Protein AF-A0A7Z9JDB3-F1 (afdb_monomer_lite)

Sequence (205 aa):
MTSVEGGLITTDDDMLAKQCRSRRNHGLVNDPMLSSGELHKVRTDERMTTMGHGYRLSEVHAAVGTIQMKRLQEILKRRDTVARWYTQRLGGIADIMCPTIETGVEMSWDGFVVRLSDRYTRDDRDEIIRGLHRHEIGAADYFQSIPSLPLFSTYSSDENECPVANSISQRTIALPFYTSMTKREIDIVSQTLELMLTRGTFSEG

Foldseek 3Di:
DFLVDADDDDDPDPVVVQQVVCQCCQNFRPDVPQDPVNVVVDDPVVGRPDGHDVNDDDPSSVVSVVVCVVCLVVFQVLQVVLLVLLCVLPVPPPQKDWDDDDPPDRDSPPFTKIFGDLVDFLVLQVQLCVQCVVVVWDKDQDAADPCPDPVCVVVDVDSCPPVVRRSRRSGMMTGDGGSPDDSVNSNVRSVSSVVSVVVSVVVVD

Radius of gyration: 23.52 Å; chains: 1; bounding box: 57×40×67 Å

Structure (mmCIF, N/CA/C/O backbone):
data_AF-A0A7Z9JDB3-F1
#
_entry.id   AF-A0A7Z9JDB3-F1
#
loop_
_atom_site.group_PDB
_atom_site.id
_atom_site.type_symbol
_atom_site.label_atom_id
_atom_site.label_alt_id
_atom_site.label_comp_id
_atom_site.label_asym_id
_atom_site.label_entity_id
_atom_site.label_seq_id
_atom_site.pdbx_PDB_ins_code
_atom_site.Cartn_x
_atom_site.Cartn_y
_atom_site.Cartn_z
_atom_site.occupancy
_atom_site.B_iso_or_equiv
_atom_site.auth_seq_id
_atom_site.auth_comp_id
_atom_site.auth_asym_id
_atom_site.auth_atom_id
_atom_site.pdbx_PDB_model_num
ATOM 1 N N . MET A 1 1 ? 1.276 -6.858 -6.902 1.00 71.25 1 MET A N 1
ATOM 2 C CA . MET A 1 1 ? 2.122 -7.511 -7.924 1.00 71.25 1 MET A CA 1
ATOM 3 C C . MET A 1 1 ? 3.557 -7.407 -7.448 1.00 71.25 1 MET A C 1
ATOM 5 O O . MET A 1 1 ? 3.879 -6.392 -6.852 1.00 71.25 1 MET A O 1
ATOM 9 N N . THR A 1 2 ? 4.388 -8.425 -7.646 1.00 87.44 2 THR A N 1
ATOM 10 C CA . THR A 1 2 ? 5.788 -8.385 -7.204 1.00 87.44 2 THR A CA 1
ATOM 11 C C . THR A 1 2 ? 6.680 -9.129 -8.190 1.00 87.44 2 THR A C 1
ATOM 13 O O . THR A 1 2 ? 6.230 -10.069 -8.841 1.00 87.44 2 THR A O 1
ATOM 16 N N . SER A 1 3 ? 7.937 -8.721 -8.290 1.00 90.19 3 SER A N 1
ATOM 17 C CA . SER A 1 3 ? 9.014 -9.494 -8.909 1.00 90.19 3 SER A CA 1
ATOM 18 C C . SER A 1 3 ? 9.988 -10.040 -7.862 1.00 90.19 3 SER A C 1
ATOM 20 O O . SER A 1 3 ? 11.064 -10.463 -8.246 1.00 90.19 3 SER A O 1
ATOM 22 N N . VAL A 1 4 ? 9.603 -10.072 -6.576 1.00 93.50 4 VAL A N 1
ATOM 23 C CA . VAL A 1 4 ? 10.459 -10.026 -5.370 1.00 93.50 4 VAL A CA 1
ATOM 24 C C . VAL A 1 4 ? 10.936 -8.593 -5.124 1.00 93.50 4 VAL A C 1
ATOM 26 O O . VAL A 1 4 ? 10.311 -7.884 -4.343 1.00 93.50 4 VAL A O 1
ATOM 29 N N . GLU A 1 5 ? 11.916 -8.127 -5.890 1.00 93.25 5 GLU A N 1
ATOM 30 C CA . GLU A 1 5 ? 12.293 -6.717 -6.026 1.00 93.25 5 GLU A CA 1
ATOM 31 C C . GLU A 1 5 ? 12.354 -6.338 -7.511 1.00 93.25 5 GLU A C 1
ATOM 33 O O . GLU A 1 5 ? 12.569 -7.192 -8.379 1.00 93.25 5 GLU A O 1
ATOM 38 N N . GLY A 1 6 ? 12.119 -5.068 -7.839 1.00 93.12 6 GLY A N 1
ATOM 39 C CA . GLY A 1 6 ? 12.210 -4.579 -9.213 1.00 93.12 6 GLY A CA 1
ATOM 40 C C . GLY A 1 6 ? 11.300 -3.394 -9.513 1.00 93.12 6 GLY A C 1
ATOM 41 O O . GLY A 1 6 ? 10.503 -2.961 -8.687 1.00 93.12 6 GLY A O 1
ATOM 42 N N . GLY A 1 7 ? 11.425 -2.882 -10.735 1.00 93.12 7 GLY A N 1
ATOM 43 C CA . GLY A 1 7 ? 10.628 -1.773 -11.241 1.00 93.12 7 GLY A CA 1
ATOM 44 C C . GLY A 1 7 ? 10.633 -1.739 -12.765 1.00 93.12 7 GLY A C 1
ATOM 45 O O . GLY A 1 7 ? 11.461 -2.381 -13.418 1.00 93.12 7 GLY A O 1
ATOM 46 N N . LEU A 1 8 ? 9.693 -0.988 -13.332 1.00 93.75 8 LEU A N 1
ATOM 47 C CA . LEU A 1 8 ? 9.557 -0.792 -14.770 1.00 93.75 8 LEU A CA 1
ATOM 48 C C . LEU A 1 8 ? 9.443 0.703 -15.064 1.00 93.75 8 LEU A C 1
ATOM 50 O O . LEU A 1 8 ? 8.778 1.432 -14.338 1.00 93.75 8 LEU A O 1
ATOM 54 N N . ILE A 1 9 ? 10.074 1.134 -16.153 1.00 94.88 9 ILE A N 1
ATOM 55 C CA . ILE A 1 9 ? 9.844 2.448 -16.752 1.00 94.88 9 ILE A CA 1
ATOM 56 C C . ILE A 1 9 ? 9.096 2.203 -18.059 1.00 94.88 9 ILE A C 1
ATOM 58 O O . ILE A 1 9 ? 9.566 1.434 -18.901 1.00 94.88 9 ILE A O 1
ATOM 62 N N . THR A 1 10 ? 7.947 2.851 -18.218 1.00 95.75 10 THR A N 1
ATOM 63 C CA . THR A 1 10 ? 7.165 2.876 -19.458 1.00 95.75 10 THR A CA 1
ATOM 64 C C . THR A 1 10 ? 7.166 4.292 -20.013 1.00 95.75 10 THR A C 1
ATOM 66 O O . THR A 1 10 ? 7.051 5.254 -19.257 1.00 95.75 10 THR A O 1
ATOM 69 N N . THR A 1 11 ? 7.319 4.430 -21.322 1.00 96.81 11 THR A N 1
ATOM 70 C CA . THR A 1 11 ? 7.284 5.720 -22.011 1.00 96.81 11 THR A CA 1
ATOM 71 C C . THR A 1 11 ? 6.943 5.491 -23.477 1.00 96.81 11 THR A C 1
ATOM 73 O O . THR A 1 11 ? 7.338 4.464 -24.032 1.00 96.81 11 THR A O 1
ATOM 76 N N . ASP A 1 12 ? 6.245 6.450 -24.078 1.00 97.81 12 ASP A N 1
ATOM 77 C CA . ASP A 1 12 ? 5.970 6.489 -25.517 1.00 97.81 12 ASP A CA 1
ATOM 78 C C . ASP A 1 12 ? 7.089 7.206 -26.306 1.00 97.81 12 ASP A C 1
ATOM 80 O O . ASP A 1 12 ? 7.024 7.305 -27.528 1.00 97.81 12 ASP A O 1
ATOM 84 N N . ASP A 1 13 ? 8.130 7.710 -25.626 1.00 97.69 13 ASP A N 1
ATOM 85 C CA . ASP A 1 13 ? 9.294 8.352 -26.244 1.00 97.69 13 ASP A CA 1
ATOM 86 C C . ASP A 1 13 ? 10.426 7.332 -26.467 1.00 97.69 13 ASP A C 1
ATOM 88 O O . ASP A 1 13 ? 11.106 6.884 -25.535 1.00 97.69 13 ASP A O 1
ATOM 92 N N . ASP A 1 14 ? 10.664 6.990 -27.733 1.00 94.56 14 ASP A N 1
ATOM 93 C CA . ASP A 1 14 ? 11.708 6.049 -28.147 1.00 94.56 14 ASP A CA 1
ATOM 94 C C . ASP A 1 14 ? 13.124 6.490 -27.752 1.00 94.56 14 ASP A C 1
ATOM 96 O O . ASP A 1 14 ? 13.978 5.650 -27.425 1.00 94.56 14 ASP A O 1
ATOM 100 N N . MET A 1 15 ? 13.390 7.798 -27.762 1.00 92.06 15 MET A N 1
ATOM 101 C CA . MET A 1 15 ? 14.679 8.350 -27.363 1.00 92.06 15 MET A CA 1
ATOM 102 C C . MET A 1 15 ? 14.883 8.169 -25.861 1.00 92.06 15 MET A C 1
ATOM 104 O O . MET A 1 15 ? 15.935 7.675 -25.441 1.00 92.06 15 MET A O 1
ATOM 108 N N . LEU A 1 16 ? 13.865 8.480 -25.054 1.00 93.62 16 LEU A N 1
ATOM 109 C CA . LEU A 1 16 ? 13.898 8.240 -23.612 1.00 93.62 16 LEU A CA 1
ATOM 110 C C . LEU A 1 16 ? 14.056 6.744 -23.310 1.00 93.62 16 LEU A C 1
ATOM 112 O O . LEU A 1 16 ? 14.911 6.357 -22.511 1.00 93.62 16 LEU A O 1
ATOM 116 N N . ALA A 1 17 ? 13.323 5.878 -24.011 1.00 93.19 17 ALA A N 1
ATOM 117 C CA . ALA A 1 17 ? 13.433 4.434 -23.851 1.00 93.19 17 ALA A CA 1
ATOM 118 C C . ALA A 1 17 ? 14.850 3.920 -24.179 1.00 93.19 17 ALA A C 1
ATOM 120 O O . ALA A 1 17 ? 15.394 3.077 -23.453 1.00 93.19 17 ALA A O 1
ATOM 121 N N . LYS A 1 18 ? 15.490 4.440 -25.237 1.00 88.69 18 LYS A N 1
ATOM 122 C CA . LYS A 1 18 ? 16.887 4.125 -25.587 1.00 88.69 18 LYS A CA 1
ATOM 123 C C . LYS A 1 18 ? 17.854 4.576 -24.490 1.00 88.69 18 LYS A C 1
ATOM 125 O O . LYS A 1 18 ? 18.737 3.804 -24.106 1.00 88.69 18 LYS A O 1
ATOM 130 N N . GLN A 1 19 ? 17.660 5.775 -23.942 1.00 90.31 19 GLN A N 1
ATOM 131 C CA . GLN A 1 19 ? 18.471 6.291 -22.839 1.00 90.31 19 GLN A CA 1
ATOM 132 C C . GLN A 1 19 ? 18.309 5.453 -21.566 1.00 90.31 19 GLN A C 1
ATOM 134 O O . GLN A 1 19 ? 19.314 5.050 -20.983 1.00 90.31 19 GLN A O 1
ATOM 139 N N . CYS A 1 20 ? 17.082 5.104 -21.168 1.00 92.25 20 CYS A N 1
ATOM 140 C CA . CYS A 1 20 ? 16.826 4.224 -20.024 1.00 92.25 20 CYS A CA 1
ATOM 141 C C . CYS A 1 20 ? 17.489 2.850 -20.205 1.00 92.25 20 CYS A C 1
ATOM 143 O O . CYS A 1 20 ? 18.128 2.343 -19.281 1.00 92.25 20 CYS A O 1
ATOM 145 N N . ARG A 1 21 ? 17.395 2.252 -21.405 1.00 89.38 21 ARG A N 1
ATOM 146 C CA . ARG A 1 21 ? 18.034 0.962 -21.722 1.00 89.38 21 ARG A CA 1
ATOM 147 C C . ARG A 1 21 ? 19.553 1.007 -21.578 1.00 89.38 21 ARG A C 1
ATOM 149 O O . ARG A 1 21 ? 20.111 0.059 -21.029 1.00 89.38 21 ARG A O 1
ATOM 156 N N . SER A 1 22 ? 20.183 2.078 -22.059 1.00 88.06 22 SER A N 1
ATOM 157 C CA . SER A 1 22 ? 21.626 2.300 -21.927 1.00 88.06 22 SER A CA 1
ATOM 158 C C . SER A 1 22 ? 22.016 2.522 -20.462 1.00 88.06 22 SER A C 1
ATOM 160 O O . SER A 1 22 ? 22.814 1.769 -19.900 1.00 88.06 22 SER A O 1
ATOM 162 N N . ARG A 1 23 ? 21.373 3.482 -19.785 1.00 91.19 23 ARG A N 1
ATOM 163 C CA . ARG A 1 23 ? 21.705 3.856 -18.405 1.00 91.19 23 ARG A CA 1
ATOM 164 C C . ARG A 1 23 ? 21.500 2.727 -17.405 1.00 91.19 23 ARG A C 1
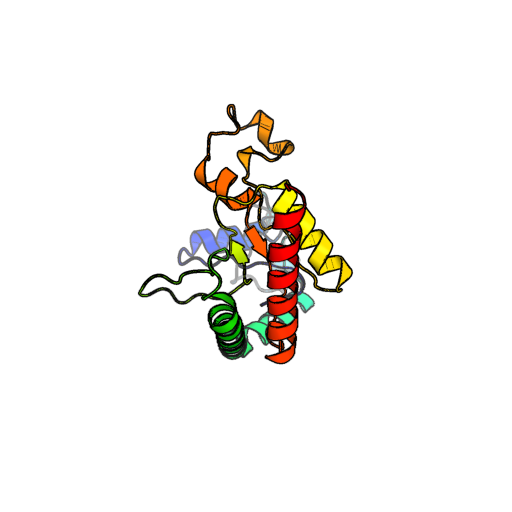ATOM 166 O O . ARG A 1 23 ? 22.289 2.638 -16.476 1.00 91.19 23 ARG A O 1
ATOM 173 N N . ARG A 1 24 ? 20.517 1.834 -17.577 1.00 91.19 24 ARG A N 1
ATOM 174 C CA . ARG A 1 24 ? 20.352 0.684 -16.660 1.00 91.19 24 ARG A CA 1
ATOM 175 C C . ARG A 1 24 ? 21.472 -0.358 -16.774 1.00 91.19 24 ARG A C 1
ATOM 177 O O . ARG A 1 24 ? 21.561 -1.240 -15.924 1.00 91.19 24 ARG A O 1
ATOM 184 N N . ASN A 1 25 ? 22.253 -0.312 -17.853 1.00 88.69 25 ASN A N 1
ATOM 185 C CA . ASN A 1 25 ? 23.324 -1.253 -18.156 1.00 88.69 25 ASN A CA 1
ATOM 186 C C . ASN A 1 25 ? 24.661 -0.513 -18.296 1.00 88.69 25 ASN A C 1
ATOM 188 O O . ASN A 1 25 ? 25.311 -0.581 -19.336 1.00 88.69 25 ASN A O 1
ATOM 192 N N . HIS A 1 26 ? 25.041 0.236 -17.258 1.00 87.56 26 HIS A N 1
ATOM 193 C CA . HIS A 1 26 ? 26.311 0.969 -17.173 1.00 87.56 26 HIS A CA 1
ATOM 194 C C . HIS A 1 26 ? 26.548 2.014 -18.279 1.00 87.56 26 HIS A C 1
ATOM 196 O O . HIS A 1 26 ? 27.672 2.463 -18.460 1.00 87.56 26 HIS A O 1
ATOM 202 N N . GLY A 1 27 ? 25.508 2.430 -19.010 1.00 84.12 27 GLY A N 1
ATOM 203 C CA . GLY A 1 27 ? 25.642 3.397 -20.101 1.00 84.12 27 GLY A CA 1
ATOM 204 C C . GLY A 1 27 ? 26.136 2.785 -21.413 1.00 84.12 27 GLY A C 1
ATOM 205 O O . GLY A 1 27 ? 26.561 3.519 -22.308 1.00 84.12 27 GLY A O 1
ATOM 206 N N . LEU A 1 28 ? 26.086 1.452 -21.523 1.00 80.38 28 LEU A N 1
ATOM 207 C CA . LEU A 1 28 ? 26.441 0.723 -22.732 1.00 80.38 28 LEU A CA 1
ATOM 208 C C . LEU A 1 28 ? 25.426 0.981 -23.846 1.00 80.38 28 LEU A C 1
ATOM 210 O O . LEU A 1 28 ? 24.215 0.813 -23.664 1.00 80.38 28 LEU A O 1
ATOM 214 N N . VAL A 1 29 ? 25.929 1.306 -25.038 1.00 71.06 29 VAL A N 1
ATOM 215 C CA . VAL A 1 29 ? 25.098 1.369 -26.241 1.00 71.06 29 VAL A CA 1
ATOM 216 C C . VAL A 1 29 ? 24.563 -0.033 -26.546 1.00 71.06 29 VAL A C 1
ATOM 218 O O . VAL A 1 29 ? 25.301 -0.956 -26.908 1.00 71.06 29 VAL A O 1
ATOM 221 N N . ASN A 1 30 ? 23.250 -0.182 -26.373 1.00 63.47 30 ASN A N 1
ATOM 222 C CA . ASN A 1 30 ? 22.472 -1.292 -26.903 1.00 63.47 30 ASN A CA 1
ATOM 223 C C . ASN A 1 30 ? 22.026 -0.897 -28.311 1.00 63.47 30 ASN A C 1
ATOM 225 O O . ASN A 1 30 ? 20.985 -0.257 -28.470 1.00 63.47 30 ASN A O 1
ATOM 229 N N . ASP A 1 31 ? 22.841 -1.222 -29.310 1.00 60.53 31 ASP A N 1
ATOM 230 C CA . ASP A 1 31 ? 22.403 -1.191 -30.700 1.00 60.53 31 ASP A CA 1
ATOM 231 C C . ASP A 1 31 ? 21.751 -2.547 -31.021 1.00 60.53 31 ASP A C 1
ATOM 233 O O . ASP A 1 31 ? 22.450 -3.564 -31.020 1.00 60.53 31 ASP A O 1
ATOM 237 N N . PRO A 1 32 ? 20.424 -2.604 -31.236 1.00 56.09 32 PRO A N 1
ATOM 238 C CA . PRO A 1 32 ? 19.733 -3.845 -31.575 1.00 56.09 32 PRO A CA 1
ATOM 239 C C . PRO A 1 32 ? 20.163 -4.432 -32.930 1.00 56.09 32 PRO A C 1
ATOM 241 O O . PRO A 1 32 ? 19.819 -5.577 -33.210 1.00 56.09 32 PRO A O 1
ATOM 244 N N . MET A 1 33 ? 20.903 -3.685 -33.759 1.00 52.97 33 MET A N 1
ATOM 245 C CA . MET A 1 33 ? 21.469 -4.176 -35.019 1.00 52.97 33 MET A CA 1
ATOM 246 C C . MET A 1 33 ? 22.794 -4.928 -34.832 1.00 52.97 33 MET A C 1
ATOM 248 O O . MET A 1 33 ? 23.203 -5.646 -35.741 1.00 52.97 33 MET A O 1
ATOM 252 N N . LEU A 1 34 ? 23.465 -4.798 -33.680 1.00 56.94 34 LEU A N 1
ATOM 253 C CA . LEU A 1 34 ? 24.719 -5.505 -33.418 1.00 56.94 34 LEU A CA 1
ATOM 254 C C . LEU A 1 34 ? 24.431 -6.924 -32.917 1.00 56.94 34 LEU A C 1
ATOM 256 O O . LEU A 1 34 ? 23.761 -7.130 -31.903 1.00 56.94 34 LEU A O 1
ATOM 260 N N . SER A 1 35 ? 24.977 -7.925 -33.604 1.00 57.41 35 SER A N 1
ATOM 261 C CA . SER A 1 35 ? 24.895 -9.318 -33.166 1.00 57.41 35 SER A CA 1
ATOM 262 C C . SER A 1 35 ? 25.671 -9.539 -31.859 1.00 57.41 35 SER A C 1
ATOM 264 O O . SER A 1 35 ? 26.651 -8.851 -31.567 1.00 57.41 35 SER A O 1
ATOM 266 N N . SER A 1 36 ? 25.308 -10.568 -31.080 1.00 59.59 36 SER A N 1
ATOM 267 C CA . SER A 1 36 ? 26.051 -10.942 -29.859 1.00 59.59 36 SER A CA 1
ATOM 268 C C . SER A 1 36 ? 27.553 -11.149 -30.121 1.00 59.59 36 SER A C 1
ATOM 270 O O . SER A 1 36 ? 28.369 -10.898 -29.236 1.00 59.59 36 SER A O 1
ATOM 272 N N . GLY A 1 37 ? 27.930 -11.571 -31.334 1.00 59.34 37 GLY A N 1
ATOM 273 C CA . GLY A 1 37 ? 29.323 -11.728 -31.753 1.00 59.34 37 GLY A CA 1
ATOM 274 C C . GLY A 1 37 ? 30.048 -10.407 -32.028 1.00 59.34 37 GLY A C 1
ATOM 275 O O . GLY A 1 37 ? 31.254 -10.332 -31.821 1.00 59.34 37 GLY A O 1
ATOM 276 N N . GLU A 1 38 ? 29.344 -9.356 -32.447 1.00 59.84 38 GLU A N 1
ATOM 277 C CA . GLU A 1 38 ? 29.903 -8.007 -32.615 1.00 59.84 38 GLU A CA 1
ATOM 278 C C . GLU A 1 38 ? 30.020 -7.280 -31.274 1.00 59.84 38 GLU A C 1
ATOM 280 O O . GLU A 1 38 ? 31.031 -6.631 -31.019 1.00 59.84 38 GLU A O 1
ATOM 285 N N . LEU A 1 39 ? 29.068 -7.494 -30.355 1.00 58.91 39 LEU A N 1
ATOM 286 C CA . LEU A 1 39 ? 29.151 -6.978 -28.982 1.00 58.91 39 LEU A CA 1
ATOM 287 C C . LEU A 1 39 ? 30.391 -7.472 -28.214 1.00 58.91 39 LEU A C 1
ATOM 289 O O . LEU A 1 39 ? 30.848 -6.759 -27.323 1.00 58.91 39 LEU A O 1
ATOM 293 N N . HIS A 1 40 ? 30.901 -8.668 -28.535 1.00 58.16 40 HIS A N 1
ATOM 294 C CA . HIS A 1 40 ? 32.100 -9.260 -27.920 1.00 58.16 40 HIS A CA 1
ATOM 295 C C . HIS A 1 40 ? 33.416 -8.821 -28.585 1.00 58.16 40 HIS A C 1
ATOM 297 O O . HIS A 1 40 ? 34.483 -9.071 -28.030 1.00 58.16 40 HIS A O 1
ATOM 303 N N . LYS A 1 41 ? 33.361 -8.195 -29.770 1.00 55.94 41 LYS A N 1
ATOM 304 C CA . LYS A 1 41 ? 34.547 -7.747 -30.526 1.00 55.94 41 LYS A CA 1
ATOM 305 C C . LYS A 1 41 ? 34.942 -6.300 -30.236 1.00 55.94 41 LYS A C 1
ATOM 307 O O . LYS A 1 41 ? 36.069 -5.917 -30.529 1.00 55.94 41 LYS A O 1
ATOM 312 N N . VAL A 1 42 ? 34.029 -5.511 -29.680 1.00 56.84 42 VAL A N 1
ATOM 313 C CA . VAL A 1 42 ? 34.240 -4.097 -29.355 1.00 56.84 42 VAL A CA 1
ATOM 314 C C . VAL A 1 42 ? 34.617 -3.997 -27.879 1.00 56.84 42 VAL A C 1
ATOM 316 O O . VAL A 1 42 ? 33.927 -4.561 -27.025 1.00 56.84 42 VAL A O 1
ATOM 319 N N . ARG A 1 43 ? 35.722 -3.313 -27.565 1.00 57.41 43 ARG A N 1
ATOM 320 C CA . ARG A 1 43 ? 36.168 -3.146 -26.176 1.00 57.41 43 ARG A CA 1
ATOM 321 C C . ARG A 1 43 ? 35.108 -2.385 -25.363 1.00 57.41 43 ARG A C 1
ATOM 323 O O . ARG A 1 43 ? 34.369 -1.554 -25.885 1.00 57.41 43 ARG A O 1
ATOM 330 N N . THR A 1 44 ? 35.013 -2.678 -24.066 1.00 60.56 44 THR A N 1
ATOM 331 C CA . THR A 1 44 ? 33.984 -2.109 -23.173 1.00 60.56 44 THR A CA 1
ATOM 332 C C . THR A 1 44 ? 34.054 -0.577 -23.066 1.00 60.56 44 THR A C 1
ATOM 334 O O . THR A 1 44 ? 33.019 0.063 -22.887 1.00 60.56 44 THR A O 1
ATOM 337 N N . ASP A 1 45 ? 35.246 0.010 -23.206 1.00 60.97 45 ASP A N 1
ATOM 338 C CA . ASP A 1 45 ? 35.494 1.459 -23.195 1.00 60.97 45 ASP A CA 1
ATOM 339 C C . ASP A 1 45 ? 34.873 2.177 -24.405 1.00 60.97 45 ASP A C 1
ATOM 341 O O . ASP A 1 45 ? 34.268 3.233 -24.242 1.00 60.97 45 ASP A O 1
ATOM 345 N N . GLU A 1 46 ? 34.912 1.575 -25.595 1.00 61.84 46 GLU A N 1
ATOM 346 C CA . GLU A 1 46 ? 34.350 2.152 -26.831 1.00 61.84 46 GLU A CA 1
ATOM 347 C C . GLU A 1 46 ? 32.808 2.173 -26.861 1.00 61.84 46 GLU A C 1
ATOM 349 O O . GLU A 1 46 ? 32.200 2.861 -27.682 1.00 61.84 46 GLU A O 1
ATOM 354 N N . ARG A 1 47 ? 32.147 1.435 -25.958 1.00 67.06 47 ARG A N 1
ATOM 355 C CA . ARG A 1 47 ? 30.678 1.288 -25.916 1.00 67.06 47 ARG A CA 1
ATOM 356 C C . ARG A 1 47 ? 29.994 2.115 -24.836 1.00 67.06 47 ARG A C 1
ATOM 358 O O . ARG A 1 47 ? 28.762 2.165 -24.812 1.00 67.06 47 ARG A O 1
ATOM 365 N N . MET A 1 48 ? 30.759 2.721 -23.933 1.00 70.12 48 MET A N 1
ATOM 366 C CA . MET A 1 48 ? 30.232 3.496 -22.815 1.00 70.12 48 MET A CA 1
ATOM 367 C C . MET A 1 48 ? 30.183 4.978 -23.191 1.00 70.12 48 MET A C 1
ATOM 369 O O . MET A 1 48 ? 31.130 5.727 -22.979 1.00 70.12 48 MET A O 1
ATOM 373 N N . THR A 1 49 ? 29.065 5.415 -23.770 1.00 73.88 49 THR A N 1
ATOM 374 C CA . THR A 1 49 ? 28.913 6.797 -24.268 1.00 73.88 49 THR A CA 1
ATOM 375 C C . THR A 1 49 ? 28.280 7.741 -23.249 1.00 73.88 49 THR A C 1
ATOM 377 O O . THR A 1 49 ? 28.206 8.945 -23.477 1.00 73.88 49 THR A O 1
ATOM 380 N N . THR A 1 50 ? 27.763 7.207 -22.141 1.00 81.12 50 THR A N 1
ATOM 381 C CA . THR A 1 50 ? 27.090 7.970 -21.080 1.00 81.12 50 THR A CA 1
ATOM 382 C C . THR A 1 50 ? 27.328 7.321 -19.723 1.00 81.12 50 THR A C 1
ATOM 384 O O . THR A 1 50 ? 27.618 6.131 -19.655 1.00 81.12 50 THR A O 1
ATOM 387 N N . MET A 1 51 ? 27.157 8.075 -18.638 1.00 86.50 51 MET A N 1
ATOM 388 C CA . MET A 1 51 ? 27.137 7.502 -17.293 1.00 86.50 51 MET A CA 1
ATOM 389 C C . MET A 1 51 ? 25.870 6.656 -17.093 1.00 86.50 51 MET A C 1
ATOM 391 O O . MET A 1 51 ? 24.762 7.100 -17.406 1.00 86.50 51 MET A O 1
ATOM 395 N N . GLY A 1 52 ? 26.030 5.448 -16.553 1.00 88.31 52 GLY A N 1
ATOM 396 C CA . GLY A 1 52 ? 24.924 4.568 -16.187 1.00 88.31 52 GLY A CA 1
ATOM 397 C C . GLY A 1 52 ? 25.188 3.780 -14.906 1.00 88.31 52 GLY A C 1
ATOM 398 O O . GLY A 1 52 ? 26.215 3.937 -14.253 1.00 88.31 52 GLY A O 1
ATOM 399 N N . HIS A 1 53 ? 24.246 2.908 -14.567 1.00 90.38 53 HIS A N 1
ATOM 400 C CA . HIS A 1 53 ? 24.177 2.142 -13.327 1.00 90.38 53 HIS A CA 1
ATOM 401 C C . HIS A 1 53 ? 23.974 0.650 -13.617 1.00 90.38 53 HIS A C 1
ATOM 403 O O . HIS A 1 53 ? 23.616 0.267 -14.730 1.00 90.38 53 HIS A O 1
ATOM 409 N N . GLY A 1 54 ? 24.171 -0.199 -12.608 1.00 91.00 54 GLY A N 1
ATOM 410 C CA . GLY A 1 54 ? 23.891 -1.636 -12.673 1.00 91.00 54 GLY A CA 1
ATOM 411 C C . GLY A 1 54 ? 22.453 -1.973 -12.275 1.00 91.00 54 GLY A C 1
ATOM 412 O O . GLY A 1 54 ? 22.249 -2.712 -11.323 1.00 91.00 54 GLY A O 1
ATOM 413 N N . TYR A 1 55 ? 21.455 -1.430 -12.977 1.00 93.69 55 TYR A N 1
ATOM 414 C CA . TYR A 1 55 ? 20.024 -1.581 -12.643 1.00 93.69 55 TYR A CA 1
ATOM 415 C C . TYR A 1 55 ? 19.300 -2.607 -13.523 1.00 93.69 55 TYR A C 1
ATOM 417 O O . TYR A 1 55 ? 18.097 -2.508 -13.776 1.00 93.69 55 TYR A O 1
ATOM 425 N N . ARG A 1 56 ? 20.028 -3.592 -14.054 1.00 91.56 56 ARG A N 1
ATOM 426 C CA . ARG A 1 56 ? 19.404 -4.700 -14.782 1.00 91.56 56 ARG A CA 1
ATOM 427 C C . ARG A 1 56 ? 18.607 -5.561 -13.808 1.00 91.56 56 ARG A C 1
ATOM 429 O O . ARG A 1 56 ? 19.130 -5.990 -12.785 1.00 91.56 56 ARG A O 1
ATOM 436 N N . LEU A 1 57 ? 17.363 -5.849 -14.171 1.00 93.00 57 LEU A N 1
ATOM 437 C CA . LEU A 1 57 ? 16.561 -6.847 -13.478 1.00 93.00 57 LEU A CA 1
ATOM 438 C C . LEU A 1 57 ? 17.131 -8.236 -13.791 1.00 93.00 57 LEU A C 1
ATOM 440 O O . LEU A 1 57 ? 17.452 -8.509 -14.948 1.00 93.00 57 LEU A O 1
ATOM 444 N N . SER A 1 58 ? 17.275 -9.103 -12.789 1.00 93.81 58 SER A N 1
ATOM 445 C CA . SER A 1 58 ? 17.734 -10.471 -13.048 1.00 93.81 58 SER A CA 1
ATOM 446 C C . SER A 1 58 ? 16.642 -11.303 -13.726 1.00 93.81 58 SER A C 1
ATOM 448 O O . SER A 1 58 ? 15.451 -11.055 -13.534 1.00 93.81 58 SER A O 1
ATOM 450 N N . GLU A 1 59 ? 17.047 -12.338 -14.463 1.00 94.56 59 GLU A N 1
ATOM 451 C CA . GLU A 1 59 ? 16.122 -13.264 -15.134 1.00 94.56 59 GLU A CA 1
ATOM 452 C C . GLU A 1 59 ? 15.139 -13.927 -14.156 1.00 94.56 59 GLU A C 1
ATOM 454 O O . GLU A 1 59 ? 13.971 -14.122 -14.481 1.00 94.56 59 GLU A O 1
ATOM 459 N N . VAL A 1 60 ? 15.573 -14.210 -12.922 1.00 95.75 60 VAL A N 1
ATOM 460 C CA . VAL A 1 60 ? 14.708 -14.779 -11.874 1.00 95.75 60 VAL A CA 1
ATOM 461 C C . VAL A 1 60 ? 13.603 -13.793 -11.483 1.00 95.75 60 VAL A C 1
ATOM 463 O O . VAL A 1 60 ? 12.427 -14.158 -11.492 1.00 95.75 60 VAL A O 1
ATOM 466 N N . HIS A 1 61 ? 13.955 -12.533 -11.202 1.00 95.94 61 HIS A N 1
ATOM 467 C CA . HIS A 1 61 ? 12.973 -11.491 -10.882 1.00 95.94 61 HIS A CA 1
ATOM 468 C C . HIS A 1 61 ? 12.032 -11.233 -12.077 1.00 95.94 61 HIS A C 1
ATOM 470 O O . HIS A 1 61 ? 10.815 -11.115 -11.909 1.00 95.94 61 HIS A O 1
ATOM 476 N N . ALA A 1 62 ? 12.571 -11.216 -13.302 1.00 94.75 62 ALA A N 1
ATOM 477 C CA . ALA A 1 62 ? 11.796 -11.043 -14.530 1.00 94.75 62 ALA A CA 1
ATOM 478 C C . ALA A 1 62 ? 10.803 -12.196 -14.770 1.00 94.75 62 ALA A C 1
ATOM 480 O O . ALA A 1 62 ? 9.654 -11.950 -15.152 1.00 94.75 62 ALA A O 1
ATOM 481 N N . ALA A 1 63 ? 11.199 -13.443 -14.500 1.00 95.56 63 ALA A N 1
ATOM 482 C CA . ALA A 1 63 ? 10.327 -14.609 -14.616 1.00 95.56 63 ALA A CA 1
ATOM 483 C C . ALA A 1 63 ? 9.146 -14.535 -13.634 1.00 95.56 63 ALA A C 1
ATOM 485 O O . ALA A 1 63 ? 7.994 -14.727 -14.038 1.00 95.56 63 ALA A O 1
ATOM 486 N N . VAL A 1 64 ? 9.407 -14.177 -12.369 1.00 96.31 64 VAL A N 1
ATOM 487 C CA . VAL A 1 64 ? 8.357 -13.967 -11.356 1.00 96.31 64 VAL A CA 1
ATOM 488 C C . VAL A 1 64 ? 7.402 -12.855 -11.796 1.00 96.31 64 VAL A C 1
ATOM 490 O O . VAL A 1 64 ? 6.186 -13.066 -11.829 1.00 96.31 64 VAL A O 1
ATOM 493 N N . GLY A 1 65 ? 7.940 -11.701 -12.208 1.00 95.44 65 GLY A N 1
ATOM 494 C CA . GLY A 1 65 ? 7.145 -10.570 -12.690 1.00 95.44 65 GLY A CA 1
ATOM 495 C C . GLY A 1 65 ? 6.271 -10.933 -13.894 1.00 95.44 65 GLY A C 1
ATOM 496 O O . GLY A 1 65 ? 5.086 -10.612 -13.919 1.00 95.44 65 GLY A O 1
ATOM 497 N N . THR A 1 66 ? 6.807 -11.691 -14.853 1.00 95.69 66 THR A N 1
ATOM 498 C CA . THR A 1 66 ? 6.072 -12.129 -16.053 1.00 95.69 66 THR A CA 1
ATOM 499 C C . THR A 1 66 ? 4.860 -12.994 -15.702 1.00 95.69 66 THR A C 1
ATOM 501 O O . THR A 1 66 ? 3.775 -12.806 -16.257 1.00 95.69 66 THR A O 1
ATOM 504 N N . ILE A 1 67 ? 5.006 -13.932 -14.763 1.00 95.75 67 ILE A N 1
ATOM 505 C CA . ILE A 1 67 ? 3.889 -14.770 -14.302 1.00 95.75 67 ILE A CA 1
ATOM 506 C C . ILE A 1 67 ? 2.845 -13.919 -13.565 1.00 95.75 67 ILE A C 1
ATOM 508 O O . ILE A 1 67 ? 1.644 -14.110 -13.760 1.00 95.75 67 ILE A O 1
ATOM 512 N N . GLN A 1 68 ? 3.283 -12.955 -12.753 1.00 94.25 68 GLN A N 1
ATOM 513 C CA . GLN A 1 68 ? 2.390 -12.047 -12.029 1.00 94.25 68 GLN A CA 1
ATOM 514 C C . GLN A 1 68 ? 1.602 -11.132 -12.978 1.00 94.25 68 GLN A C 1
ATOM 516 O O . GLN A 1 68 ? 0.401 -10.956 -12.783 1.00 94.25 68 GLN A O 1
ATOM 521 N N . MET A 1 69 ? 2.226 -10.634 -14.051 1.00 94.81 69 MET A N 1
ATOM 522 C CA . MET A 1 69 ? 1.554 -9.847 -15.095 1.00 94.81 69 MET A CA 1
ATOM 523 C C . MET A 1 69 ? 0.428 -10.628 -15.776 1.00 94.81 69 MET A C 1
ATOM 525 O O . MET A 1 69 ? -0.661 -10.092 -15.969 1.00 94.81 69 MET A O 1
ATOM 529 N N . LYS A 1 70 ? 0.638 -11.920 -16.069 1.00 96.56 70 LYS A N 1
ATOM 530 C CA . LYS A 1 70 ? -0.408 -12.789 -16.645 1.00 96.56 70 LYS A CA 1
ATOM 531 C C . LYS A 1 70 ? -1.631 -12.940 -15.734 1.00 96.56 70 LYS A C 1
ATOM 533 O O . LYS A 1 70 ? -2.718 -13.235 -16.217 1.00 96.56 70 LYS A O 1
ATOM 538 N N . ARG A 1 71 ? -1.460 -12.736 -14.425 1.00 95.50 71 ARG A N 1
ATOM 539 C CA . ARG A 1 71 ? -2.508 -12.848 -13.399 1.00 95.50 71 ARG A CA 1
ATOM 540 C C . ARG A 1 71 ? -3.007 -11.495 -12.897 1.00 95.50 71 ARG A C 1
ATOM 542 O O . ARG A 1 71 ? -3.767 -11.454 -11.934 1.00 95.50 71 ARG A O 1
ATOM 549 N N . LEU A 1 72 ? -2.606 -10.388 -13.524 1.00 94.69 72 LEU A N 1
ATOM 550 C CA . LEU A 1 72 ? -2.919 -9.042 -13.043 1.00 94.69 72 LEU A CA 1
ATOM 551 C C . LEU A 1 72 ? -4.425 -8.844 -12.815 1.00 94.69 72 LEU A C 1
ATOM 553 O O . LEU A 1 72 ? -4.827 -8.440 -11.729 1.00 94.69 72 LEU A O 1
ATOM 557 N N . GLN A 1 73 ? -5.257 -9.211 -13.788 1.00 95.50 73 GLN A N 1
ATOM 558 C CA . GLN A 1 73 ? -6.712 -9.052 -13.692 1.00 95.50 73 GLN A CA 1
ATOM 559 C C . GLN A 1 73 ? -7.328 -9.870 -12.542 1.00 95.50 73 GLN A C 1
ATOM 561 O O . GLN A 1 73 ? -8.178 -9.380 -11.800 1.00 95.50 73 GLN A O 1
ATOM 566 N N . GLU A 1 74 ? -6.854 -11.102 -12.334 1.00 95.94 74 GLU A N 1
ATOM 567 C CA . GLU A 1 74 ? -7.248 -11.946 -11.196 1.00 95.94 74 GLU A CA 1
ATOM 568 C C . GLU A 1 74 ? -6.878 -11.280 -9.860 1.00 95.94 74 GLU A C 1
ATOM 570 O O . GLU A 1 74 ? -7.690 -11.241 -8.934 1.00 95.94 74 GLU A O 1
ATOM 575 N N . ILE A 1 75 ? -5.658 -10.741 -9.764 1.00 95.50 75 ILE A N 1
ATOM 576 C CA . ILE A 1 75 ? -5.135 -10.080 -8.563 1.00 95.50 75 ILE A CA 1
ATOM 577 C C . ILE A 1 75 ? -5.941 -8.819 -8.240 1.00 95.50 75 ILE A C 1
ATOM 579 O O . ILE A 1 75 ? -6.355 -8.657 -7.092 1.00 95.50 75 ILE A O 1
ATOM 583 N N . LEU A 1 76 ? -6.195 -7.958 -9.232 1.00 95.88 76 LEU A N 1
ATOM 584 C CA . LEU A 1 76 ? -6.978 -6.729 -9.060 1.00 95.88 76 LEU A CA 1
ATOM 585 C C . LEU A 1 76 ? -8.391 -7.041 -8.567 1.00 95.88 76 LEU A C 1
ATOM 587 O O . LEU A 1 76 ? -8.819 -6.502 -7.550 1.00 95.88 76 LEU A O 1
ATOM 591 N N . LYS A 1 77 ? -9.073 -8.004 -9.199 1.00 96.31 77 LYS A N 1
ATOM 592 C CA . LYS A 1 77 ? -10.419 -8.428 -8.790 1.00 96.31 77 LYS A CA 1
ATOM 593 C C . LYS A 1 77 ? -10.462 -8.963 -7.356 1.00 96.31 77 LYS A C 1
ATOM 595 O O . LYS A 1 77 ? -11.407 -8.687 -6.615 1.00 96.31 77 LYS A O 1
ATOM 600 N N . ARG A 1 78 ? -9.453 -9.738 -6.943 1.00 96.94 78 ARG A N 1
ATOM 601 C CA . ARG A 1 78 ? -9.361 -10.240 -5.561 1.00 96.94 78 ARG A CA 1
ATOM 602 C C . ARG A 1 78 ? -9.135 -9.115 -4.560 1.00 96.94 78 ARG A C 1
ATOM 604 O O . ARG A 1 78 ? -9.779 -9.112 -3.518 1.00 96.94 78 ARG A O 1
ATOM 611 N N . ARG A 1 79 ? -8.263 -8.158 -4.876 1.00 97.38 79 ARG A N 1
ATOM 612 C CA . ARG A 1 79 ? -8.028 -6.994 -4.014 1.00 97.38 79 ARG A CA 1
ATOM 613 C C . ARG A 1 79 ? -9.276 -6.129 -3.878 1.00 97.38 79 ARG A C 1
ATOM 615 O O . ARG A 1 79 ? -9.654 -5.818 -2.758 1.00 97.38 79 ARG A O 1
ATOM 622 N N . ASP A 1 80 ? -9.961 -5.838 -4.981 1.00 96.94 80 ASP A N 1
ATOM 623 C CA . ASP A 1 80 ? -11.247 -5.131 -4.965 1.00 96.94 80 ASP A CA 1
ATOM 624 C C . ASP A 1 80 ? -12.284 -5.863 -4.096 1.00 96.94 80 ASP A C 1
ATOM 626 O O . ASP A 1 80 ? -12.973 -5.247 -3.288 1.00 96.94 80 ASP A O 1
ATOM 630 N N . THR A 1 81 ? -12.334 -7.196 -4.170 1.00 97.56 81 THR A N 1
ATOM 631 C CA . THR A 1 81 ? -13.215 -8.0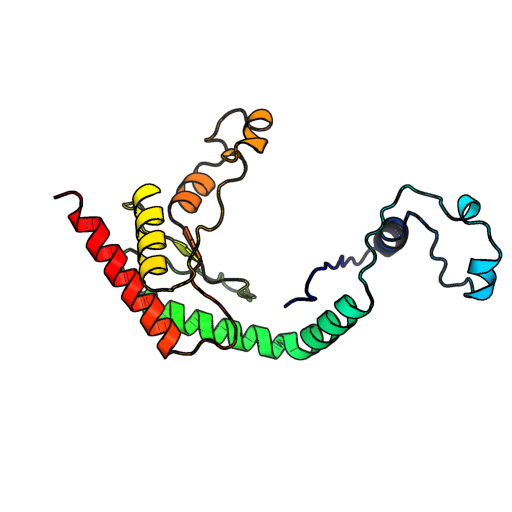02 -3.309 1.00 97.56 81 THR A CA 1
ATOM 632 C C . THR A 1 81 ? -12.893 -7.822 -1.819 1.00 97.56 81 THR A C 1
ATOM 634 O O . THR A 1 81 ? -13.800 -7.570 -1.026 1.00 97.56 81 THR A O 1
ATOM 637 N N . VAL A 1 82 ? -11.615 -7.918 -1.435 1.00 98.38 82 VAL A N 1
ATOM 638 C CA . VAL A 1 82 ? -11.161 -7.729 -0.043 1.00 98.38 82 VAL A CA 1
ATOM 639 C C . VAL A 1 82 ? -11.432 -6.300 0.433 1.00 98.38 82 VAL A C 1
ATOM 641 O O . VAL A 1 82 ? -11.945 -6.110 1.534 1.00 98.38 82 VAL A O 1
ATOM 644 N N . ALA A 1 83 ? -11.157 -5.297 -0.404 1.00 97.94 83 ALA A N 1
ATOM 645 C CA . ALA A 1 83 ? -11.405 -3.896 -0.085 1.00 97.94 83 ALA A CA 1
ATOM 646 C C . ALA A 1 83 ? -12.894 -3.628 0.155 1.00 97.94 83 ALA A C 1
ATOM 648 O O . ALA A 1 83 ? -13.248 -3.015 1.156 1.00 97.94 83 ALA A O 1
ATOM 649 N N . ARG A 1 84 ? -13.786 -4.172 -0.684 1.00 96.94 84 ARG A N 1
ATOM 650 C CA . ARG A 1 84 ? -15.239 -4.058 -0.478 1.00 96.94 84 ARG A CA 1
ATOM 651 C C . ARG A 1 84 ? -15.702 -4.694 0.823 1.00 96.94 84 ARG A C 1
ATOM 653 O O . ARG A 1 84 ? -16.582 -4.140 1.474 1.00 96.94 84 ARG A O 1
ATOM 660 N N . TRP A 1 85 ? -15.137 -5.838 1.208 1.00 98.31 85 TRP A N 1
ATOM 661 C CA . TRP A 1 85 ? -15.465 -6.468 2.488 1.00 98.31 85 TRP A CA 1
ATOM 662 C C . TRP A 1 85 ? -15.047 -5.594 3.671 1.00 98.31 85 TRP A C 1
ATOM 664 O O . TRP A 1 85 ? -15.857 -5.394 4.573 1.00 98.31 85 TRP A O 1
ATOM 674 N N . TYR A 1 86 ? -13.847 -5.010 3.639 1.00 98.38 86 TYR A N 1
ATOM 675 C CA . TYR A 1 86 ? -13.439 -4.034 4.650 1.00 98.38 86 TYR A CA 1
ATOM 676 C C . TYR A 1 86 ? -14.339 -2.796 4.658 1.00 98.38 86 TYR A C 1
ATOM 678 O O . TYR A 1 86 ? -14.845 -2.431 5.715 1.00 98.38 86 TYR A O 1
ATOM 686 N N . THR A 1 87 ? -14.598 -2.178 3.502 1.00 97.44 87 THR A N 1
ATOM 687 C CA . THR A 1 87 ? -15.466 -0.995 3.400 1.00 97.44 87 THR A CA 1
ATOM 688 C C . THR A 1 87 ? -16.872 -1.284 3.922 1.00 97.44 87 THR A C 1
ATOM 690 O O . THR A 1 87 ? -17.426 -0.475 4.658 1.00 97.44 87 THR A O 1
ATOM 693 N N . GLN A 1 88 ? -17.443 -2.450 3.606 1.00 97.06 88 GLN A N 1
ATOM 694 C CA . GLN A 1 88 ? -18.742 -2.867 4.138 1.00 97.06 88 GLN A CA 1
ATOM 695 C C . GLN A 1 88 ? -18.702 -3.037 5.662 1.00 97.06 88 GLN A C 1
ATOM 697 O O . GLN A 1 88 ? -19.657 -2.672 6.344 1.00 97.06 88 GLN A O 1
ATOM 702 N N . ARG A 1 89 ? -17.618 -3.608 6.194 1.00 97.69 89 ARG A N 1
ATOM 703 C CA . ARG A 1 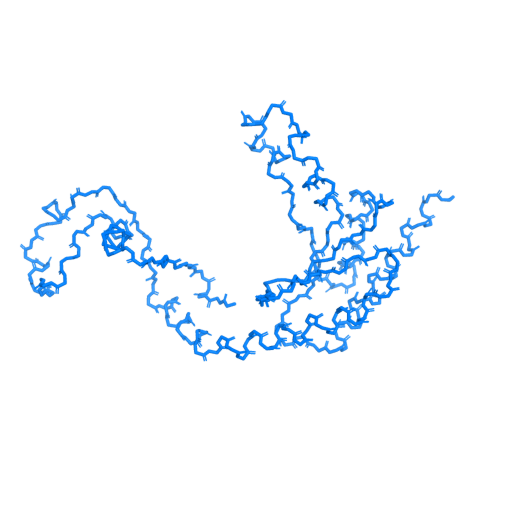89 ? -17.488 -3.913 7.619 1.00 97.69 89 ARG A CA 1
ATOM 704 C C . ARG A 1 89 ? -17.189 -2.679 8.471 1.00 97.69 89 ARG A C 1
ATOM 706 O O . ARG A 1 89 ? -17.645 -2.631 9.611 1.00 97.69 89 ARG A O 1
ATOM 713 N N . LEU A 1 90 ? -16.442 -1.71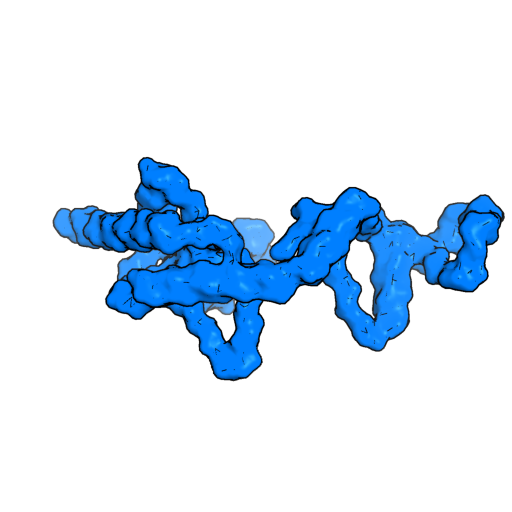6 7.931 1.00 97.62 90 LEU A N 1
ATOM 714 C CA . LEU A 1 90 ? -15.919 -0.559 8.661 1.00 97.62 90 LEU A CA 1
ATOM 715 C C . LEU A 1 90 ? -16.628 0.762 8.333 1.00 97.62 90 LEU A C 1
ATOM 717 O O . LEU A 1 90 ? -16.602 1.675 9.150 1.00 97.62 90 LEU A O 1
ATOM 721 N N . GLY A 1 91 ? -17.286 0.879 7.176 1.00 94.69 91 GLY A N 1
ATOM 722 C CA . GLY A 1 91 ? -17.849 2.146 6.690 1.00 94.69 91 GLY A CA 1
ATOM 723 C C . GLY A 1 91 ? -18.991 2.735 7.529 1.00 94.69 91 GLY A C 1
ATOM 724 O O . GLY A 1 91 ? -19.365 3.881 7.312 1.00 94.69 91 GLY A O 1
ATOM 725 N N . GLY A 1 92 ? -19.547 1.974 8.478 1.00 92.12 92 GLY A N 1
ATOM 726 C CA . GLY A 1 92 ? -20.564 2.448 9.425 1.00 92.12 92 GLY A CA 1
ATOM 727 C C . GLY A 1 92 ? -20.011 2.938 10.767 1.00 92.12 92 GLY A C 1
ATOM 728 O O . GLY A 1 92 ? -20.788 3.359 11.621 1.00 92.12 92 GLY A O 1
ATOM 729 N N . ILE A 1 93 ? -18.697 2.856 10.987 1.00 95.25 93 ILE A N 1
ATOM 730 C CA . ILE A 1 93 ? -18.069 3.235 12.255 1.00 95.25 93 ILE A CA 1
ATOM 731 C C . ILE A 1 93 ? -17.719 4.721 12.195 1.00 95.25 93 ILE A C 1
ATOM 733 O O . ILE A 1 93 ? -16.900 5.131 11.379 1.00 95.25 93 ILE A O 1
ATOM 737 N N . ALA A 1 94 ? -18.321 5.525 13.077 1.00 92.38 94 ALA A N 1
ATOM 738 C CA . ALA A 1 94 ? -18.219 6.989 13.052 1.00 92.38 94 ALA A CA 1
ATOM 739 C C . ALA A 1 94 ? -16.774 7.523 13.072 1.00 92.38 94 ALA A C 1
ATOM 741 O O . ALA A 1 94 ? -16.489 8.573 12.503 1.00 92.38 94 ALA A O 1
ATOM 742 N N . ASP A 1 95 ? -15.864 6.787 13.707 1.00 95.75 95 ASP A N 1
ATOM 743 C CA . ASP A 1 95 ? -14.473 7.193 13.895 1.00 95.75 95 ASP A CA 1
ATOM 744 C C . ASP A 1 95 ? -13.499 6.647 12.861 1.00 95.75 95 ASP A C 1
ATOM 746 O O . ASP A 1 95 ? -12.300 6.901 12.959 1.00 95.75 95 ASP A O 1
ATOM 750 N N . ILE A 1 96 ? -14.002 5.912 11.871 1.00 97.31 96 ILE A N 1
ATOM 751 C CA . ILE A 1 96 ? -13.198 5.320 10.812 1.00 97.31 96 ILE A CA 1
ATOM 752 C C . ILE A 1 96 ? -13.633 5.888 9.467 1.00 97.31 96 ILE A C 1
ATOM 754 O O . ILE A 1 96 ? -14.752 5.695 9.000 1.00 97.31 96 ILE A O 1
ATOM 758 N N . MET A 1 97 ? -12.689 6.519 8.783 1.00 97.38 97 MET A N 1
ATOM 759 C CA . MET A 1 97 ? -12.823 6.938 7.396 1.00 97.38 97 MET A CA 1
ATOM 760 C C . MET A 1 97 ? -12.128 5.905 6.508 1.00 97.38 97 MET A C 1
ATOM 762 O O . MET A 1 97 ? -10.902 5.765 6.533 1.00 97.38 97 MET A O 1
ATOM 766 N N . CYS A 1 98 ? -12.919 5.160 5.735 1.00 97.12 98 CYS A N 1
ATOM 767 C CA . CYS A 1 98 ? -12.409 4.228 4.727 1.00 97.12 98 CYS A CA 1
ATOM 768 C C . CYS A 1 98 ? -11.923 4.975 3.468 1.00 97.12 98 CYS A C 1
ATOM 770 O O . CYS A 1 98 ? -12.397 6.085 3.208 1.00 97.12 98 CYS A O 1
ATOM 772 N N . PRO A 1 99 ? -11.039 4.369 2.649 1.00 94.75 99 PRO A N 1
ATOM 773 C CA . PRO A 1 99 ? -10.671 4.920 1.348 1.00 94.75 99 PRO A CA 1
ATOM 774 C C . PRO A 1 99 ? -11.895 5.177 0.463 1.00 94.75 99 PRO A C 1
ATOM 776 O O . PRO A 1 99 ? -12.759 4.310 0.312 1.00 94.75 99 PRO A O 1
ATOM 779 N N . THR A 1 100 ? -11.941 6.358 -0.147 1.00 91.50 100 THR A N 1
ATOM 780 C CA . THR A 1 100 ? -12.955 6.748 -1.130 1.00 91.50 100 THR A CA 1
ATOM 781 C C . THR A 1 100 ? -12.385 6.633 -2.536 1.00 91.50 100 THR A C 1
ATOM 783 O O . THR A 1 100 ? -11.241 7.016 -2.778 1.00 91.50 100 THR A O 1
ATOM 786 N N . ILE A 1 101 ? -13.186 6.125 -3.471 1.00 92.00 101 ILE A N 1
ATOM 787 C CA . ILE A 1 101 ? -12.815 6.045 -4.885 1.00 92.00 101 ILE A CA 1
ATOM 788 C C . ILE A 1 101 ? -13.586 7.122 -5.643 1.00 92.00 101 ILE A C 1
ATOM 790 O O . ILE A 1 101 ? -14.815 7.156 -5.590 1.00 92.00 101 ILE A O 1
ATOM 794 N N . GLU A 1 102 ? -12.857 7.984 -6.347 1.00 91.88 102 GLU A N 1
ATOM 795 C CA . GLU A 1 102 ? -13.440 9.010 -7.209 1.00 91.88 102 GLU A CA 1
ATOM 796 C C . GLU A 1 102 ? -14.117 8.409 -8.446 1.00 91.88 102 GLU A C 1
ATOM 798 O O . GLU A 1 102 ? -13.745 7.343 -8.947 1.00 91.88 102 GLU A O 1
ATOM 803 N N . THR A 1 103 ? -15.113 9.118 -8.978 1.00 92.38 103 THR A N 1
ATOM 804 C CA . THR A 1 103 ? -15.841 8.652 -10.167 1.00 92.38 103 THR A CA 1
ATOM 805 C C . THR A 1 103 ? -14.893 8.527 -11.360 1.00 92.38 103 THR A C 1
ATOM 807 O O . THR A 1 103 ? -14.181 9.467 -11.702 1.00 92.38 103 THR A O 1
ATOM 810 N N . GLY A 1 104 ? -14.901 7.365 -12.019 1.00 92.56 104 GLY A N 1
ATOM 811 C CA . GLY A 1 104 ? -14.036 7.084 -13.169 1.00 92.56 104 GLY A CA 1
ATOM 812 C C . GLY A 1 104 ? -12.626 6.601 -12.812 1.00 92.56 104 GLY A C 1
ATOM 813 O O . GLY A 1 104 ? -11.839 6.349 -13.720 1.00 92.56 104 GLY A O 1
ATOM 814 N N . VAL A 1 105 ? -12.307 6.430 -11.523 1.00 93.19 105 VAL A N 1
ATOM 815 C CA . VAL A 1 105 ? -11.032 5.858 -11.073 1.00 93.19 105 VAL A CA 1
ATOM 816 C C . VAL A 1 105 ? -11.183 4.362 -10.804 1.00 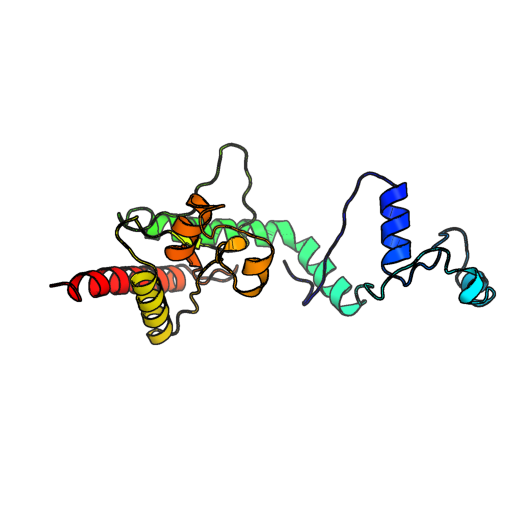93.19 105 VAL A C 1
ATOM 818 O O . VAL A 1 105 ? -12.052 3.932 -10.048 1.00 93.19 105 VAL A O 1
ATOM 821 N N . GLU A 1 106 ? -10.288 3.561 -11.382 1.00 89.81 106 GLU A N 1
ATOM 822 C CA . GLU A 1 106 ? -10.109 2.159 -11.005 1.00 89.81 106 GLU A CA 1
ATOM 823 C C . GLU A 1 106 ? -8.939 2.046 -10.019 1.00 89.81 106 GLU A C 1
ATOM 825 O O . GLU A 1 106 ? -7.780 2.290 -10.362 1.00 89.81 106 GLU A O 1
ATOM 830 N N . MET A 1 107 ? -9.240 1.699 -8.767 1.00 93.44 107 MET A N 1
ATOM 831 C CA . MET A 1 107 ? -8.229 1.592 -7.717 1.00 93.44 107 MET A CA 1
ATOM 832 C C . MET A 1 107 ? -7.556 0.215 -7.744 1.00 93.44 107 MET A C 1
ATOM 834 O O . MET A 1 107 ? -8.215 -0.822 -7.693 1.00 93.44 107 MET A O 1
ATOM 838 N N . SER A 1 108 ? -6.222 0.195 -7.778 1.00 94.06 108 SER A N 1
ATOM 839 C CA . SER A 1 108 ? -5.437 -1.050 -7.814 1.00 94.06 108 SER A CA 1
ATOM 840 C C . SER A 1 108 ? -5.293 -1.745 -6.453 1.00 94.06 108 SER A C 1
ATOM 842 O O . SER A 1 108 ? -4.840 -2.899 -6.395 1.00 94.06 108 SER A O 1
ATOM 844 N N . TRP A 1 109 ? -5.672 -1.039 -5.379 1.00 95.44 109 TRP A N 1
ATOM 845 C CA . TRP A 1 109 ? -5.647 -1.487 -3.987 1.00 95.44 109 TRP A CA 1
ATOM 846 C C . TRP A 1 109 ? -4.288 -2.088 -3.601 1.00 95.44 109 TRP A C 1
ATOM 848 O O . TRP A 1 109 ? -4.130 -3.298 -3.426 1.00 95.44 109 TRP A O 1
ATOM 858 N N . ASP A 1 110 ? -3.256 -1.255 -3.542 1.00 92.88 110 ASP A N 1
ATOM 859 C CA . ASP A 1 110 ? -1.940 -1.648 -3.036 1.00 92.88 110 ASP A CA 1
ATOM 860 C C . ASP A 1 110 ? -1.951 -1.920 -1.523 1.00 92.88 110 ASP A C 1
ATOM 862 O O . ASP A 1 110 ? -1.257 -2.837 -1.083 1.00 92.88 110 ASP A O 1
ATOM 866 N N . GLY A 1 111 ? -2.823 -1.234 -0.781 1.00 95.94 111 GLY A N 1
ATOM 867 C CA . GLY A 1 111 ? -3.179 -1.513 0.608 1.00 95.94 111 GLY A CA 1
ATOM 868 C C . GLY A 1 111 ? -4.592 -1.035 0.960 1.00 95.94 111 GLY A C 1
ATOM 869 O O . GLY A 1 111 ? -5.296 -0.456 0.131 1.00 95.94 111 GLY A O 1
ATOM 870 N N . PHE A 1 112 ? -5.006 -1.276 2.206 1.00 97.88 112 PHE A N 1
ATOM 871 C CA . PHE A 1 112 ? -6.244 -0.731 2.767 1.00 97.88 112 PHE A CA 1
ATOM 872 C C . PHE A 1 112 ? -5.914 0.090 4.011 1.00 97.88 112 PHE A C 1
ATOM 874 O O . PHE A 1 112 ? -5.574 -0.453 5.064 1.00 97.88 112 PHE A O 1
ATOM 881 N N . VAL A 1 113 ? -5.974 1.410 3.858 1.00 97.81 113 VAL A N 1
ATOM 882 C CA . VAL A 1 113 ? -5.554 2.374 4.876 1.00 97.81 113 VAL A CA 1
ATOM 883 C C . VAL A 1 113 ? -6.778 3.122 5.362 1.00 97.81 113 VAL A C 1
ATOM 885 O O . VAL A 1 113 ? -7.438 3.811 4.588 1.00 97.81 113 VAL A O 1
ATOM 888 N N . VAL A 1 114 ? -7.084 2.984 6.644 1.00 97.94 114 VAL A N 1
ATOM 889 C CA . VAL A 1 114 ? -8.145 3.763 7.279 1.00 97.94 114 VAL A CA 1
ATOM 890 C C . VAL A 1 114 ? -7.567 5.022 7.902 1.00 97.94 114 VAL A C 1
ATOM 892 O O . VAL A 1 114 ? -6.411 5.038 8.323 1.00 97.94 114 VAL A O 1
ATOM 895 N N . ARG A 1 115 ? -8.377 6.074 7.988 1.00 97.56 115 ARG A N 1
ATOM 896 C CA . ARG A 1 115 ? -8.051 7.291 8.733 1.00 97.56 115 ARG A CA 1
ATOM 897 C C . ARG A 1 115 ? -8.988 7.420 9.927 1.00 97.56 115 ARG A C 1
ATOM 899 O O . ARG A 1 115 ? -10.200 7.327 9.764 1.00 97.56 115 ARG A O 1
ATOM 906 N N . LEU A 1 116 ? -8.429 7.633 11.112 1.00 97.44 116 LEU A N 1
ATOM 907 C CA . LEU A 1 116 ? -9.200 7.909 12.320 1.00 97.44 116 LEU A CA 1
ATOM 908 C C . LEU A 1 116 ? -9.763 9.334 12.289 1.00 97.44 116 LEU A C 1
ATOM 910 O O . LEU A 1 116 ? -9.165 10.215 11.669 1.00 97.44 116 LEU A O 1
ATOM 914 N N . SER A 1 117 ? -10.891 9.578 12.957 1.00 96.00 117 SER A N 1
ATOM 915 C CA . SER A 1 117 ? -11.490 10.917 13.072 1.00 96.00 117 SER A CA 1
ATOM 916 C C . SER A 1 117 ? -10.554 11.926 13.760 1.00 96.00 117 SER A C 1
ATOM 918 O O . SER A 1 117 ? -9.560 11.560 14.385 1.00 96.00 117 SER A O 1
ATOM 920 N N . ASP A 1 118 ? -10.851 13.223 13.635 1.00 94.62 118 ASP A N 1
ATOM 921 C CA . ASP A 1 118 ? -9.970 14.305 14.114 1.00 94.62 118 ASP A CA 1
ATOM 922 C C . ASP A 1 118 ? -9.809 14.353 15.646 1.00 94.62 118 ASP A C 1
ATOM 924 O O . ASP A 1 118 ? -8.950 15.077 16.139 1.00 94.62 118 ASP A O 1
ATOM 928 N N . ARG A 1 119 ? -10.600 13.578 16.403 1.00 94.12 119 ARG A N 1
ATOM 929 C CA . ARG A 1 119 ? -10.454 13.471 17.863 1.00 94.12 119 ARG A CA 1
ATOM 930 C C . ARG A 1 119 ? -9.269 12.604 18.296 1.00 94.12 119 ARG A C 1
ATOM 932 O O . ARG A 1 119 ? -8.895 12.659 19.456 1.00 94.12 119 ARG A O 1
ATOM 939 N N . TYR A 1 120 ? -8.736 11.777 17.396 1.00 95.19 120 TYR A N 1
ATOM 940 C CA . TYR A 1 120 ? -7.613 10.892 17.692 1.00 95.19 120 TYR A CA 1
ATOM 941 C C . TYR A 1 120 ? -6.291 11.610 17.448 1.00 95.19 120 TYR A C 1
ATOM 943 O O . TYR A 1 120 ? -6.066 12.182 16.378 1.00 95.19 120 TYR A O 1
ATOM 951 N N . THR A 1 121 ? -5.397 11.532 18.424 1.00 94.88 121 THR A N 1
ATOM 952 C CA . THR A 1 121 ? -4.019 12.001 18.314 1.00 94.88 121 THR A CA 1
ATOM 953 C C . THR A 1 121 ? -3.116 10.927 17.699 1.00 94.88 121 THR A C 1
ATOM 955 O O . THR A 1 121 ? -3.515 9.777 17.482 1.00 94.88 121 THR A O 1
ATOM 958 N N . ARG A 1 122 ? -1.856 11.295 17.435 1.00 95.06 122 ARG A N 1
ATOM 959 C CA . ARG A 1 122 ? -0.815 10.332 17.057 1.00 95.06 122 ARG A CA 1
ATOM 960 C C . ARG A 1 122 ? -0.641 9.242 18.117 1.00 95.06 122 ARG A C 1
ATOM 962 O O . ARG A 1 122 ? -0.518 8.074 17.756 1.00 95.06 122 ARG A O 1
ATOM 969 N N . ASP A 1 123 ? -0.631 9.615 19.392 1.00 96.12 123 ASP A N 1
ATOM 970 C CA . ASP A 1 123 ? -0.373 8.675 20.483 1.00 96.12 123 ASP A CA 1
ATOM 971 C C . ASP A 1 123 ? -1.519 7.664 20.617 1.00 96.12 123 ASP A C 1
ATOM 973 O O . ASP A 1 123 ? -1.266 6.470 20.804 1.00 96.12 123 ASP A O 1
ATOM 977 N N . ASP A 1 124 ? -2.763 8.103 20.394 1.00 96.31 124 ASP A N 1
ATOM 978 C CA . ASP A 1 124 ? -3.921 7.205 20.334 1.00 96.31 124 ASP A CA 1
ATOM 979 C C . ASP A 1 124 ? -3.799 6.213 19.179 1.00 96.31 124 ASP A C 1
ATOM 981 O O . ASP A 1 124 ? -4.000 5.009 19.353 1.00 96.31 124 ASP A O 1
ATOM 985 N N . ARG A 1 125 ? -3.440 6.705 17.986 1.00 96.94 125 ARG A N 1
ATOM 986 C CA . ARG A 1 125 ? -3.218 5.871 16.799 1.00 96.94 125 ARG A CA 1
ATOM 987 C C . ARG A 1 125 ? -2.136 4.827 17.078 1.00 96.94 125 ARG A C 1
ATOM 989 O O . ARG A 1 125 ? -2.337 3.644 16.793 1.00 96.94 125 ARG A O 1
ATOM 996 N N . ASP A 1 126 ? -1.015 5.241 17.660 1.00 97.31 126 ASP A N 1
ATOM 997 C CA . ASP A 1 126 ? 0.114 4.366 17.976 1.00 97.31 126 ASP A CA 1
ATOM 998 C C . ASP A 1 126 ? -0.256 3.333 19.071 1.00 97.31 126 ASP A C 1
ATOM 1000 O O . ASP A 1 126 ? 0.164 2.175 18.990 1.00 97.31 126 ASP A O 1
ATOM 1004 N N . GLU A 1 127 ? -1.083 3.682 20.067 1.00 97.25 127 GLU A N 1
ATOM 1005 C CA . GLU A 1 127 ? -1.633 2.715 21.038 1.00 97.25 127 GLU A CA 1
ATOM 1006 C C . GLU A 1 127 ? -2.609 1.729 20.387 1.00 97.25 127 GLU A C 1
ATOM 1008 O O . GLU A 1 127 ? -2.544 0.534 20.680 1.00 97.25 127 GLU A O 1
ATOM 1013 N N . ILE A 1 128 ? -3.472 2.179 19.472 1.00 97.88 128 ILE A N 1
ATOM 1014 C CA . ILE A 1 128 ? -4.383 1.300 18.724 1.00 97.88 128 ILE A CA 1
ATOM 1015 C C . ILE A 1 128 ? -3.588 0.275 17.910 1.00 97.88 128 ILE A C 1
ATOM 1017 O O . ILE A 1 128 ? -3.905 -0.916 17.958 1.00 97.88 128 ILE A O 1
ATOM 1021 N N . ILE A 1 129 ? -2.528 0.702 17.213 1.00 98.19 129 ILE A N 1
ATOM 1022 C CA . ILE A 1 129 ? -1.633 -0.203 16.474 1.00 98.19 129 ILE A CA 1
ATOM 1023 C C . ILE A 1 129 ? -0.983 -1.213 17.424 1.00 98.19 129 ILE A C 1
ATOM 1025 O O . ILE A 1 129 ? -1.045 -2.417 17.166 1.00 98.19 129 ILE A O 1
ATOM 1029 N N . ARG A 1 130 ? -0.422 -0.759 18.554 1.00 98.06 130 ARG A N 1
ATOM 1030 C CA . ARG A 1 130 ? 0.143 -1.662 19.574 1.00 98.06 130 ARG A CA 1
ATOM 1031 C C . ARG A 1 130 ? -0.908 -2.638 20.107 1.00 98.06 130 ARG A C 1
ATOM 1033 O O . ARG A 1 130 ? -0.606 -3.803 20.353 1.00 98.06 130 ARG A O 1
ATOM 1040 N N . GLY A 1 131 ? -2.153 -2.192 20.238 1.00 97.50 131 GLY A N 1
ATOM 1041 C CA . GLY A 1 131 ? -3.309 -3.019 20.561 1.00 97.50 131 GLY A CA 1
ATOM 1042 C C . GLY A 1 131 ? -3.571 -4.122 19.545 1.00 97.50 131 GLY A C 1
ATOM 1043 O O . GLY A 1 131 ? -3.696 -5.280 19.933 1.00 97.50 131 GLY A O 1
ATOM 1044 N N . LEU A 1 132 ? -3.583 -3.790 18.255 1.00 98.25 132 LEU A N 1
ATOM 1045 C CA . LEU A 1 132 ? -3.719 -4.765 17.170 1.00 98.25 132 LEU A CA 1
ATOM 1046 C C . LEU A 1 132 ? -2.566 -5.781 17.182 1.00 98.25 132 LEU A C 1
ATOM 1048 O O . LEU A 1 132 ? -2.806 -6.981 17.052 1.00 98.25 132 LEU A O 1
ATOM 1052 N N . HIS A 1 133 ? -1.333 -5.335 17.439 1.00 98.38 133 HIS A N 1
ATOM 1053 C CA . HIS A 1 133 ? -0.168 -6.223 17.545 1.00 98.38 133 HIS A CA 1
ATOM 1054 C C . HIS A 1 133 ? -0.287 -7.226 18.694 1.00 98.38 133 HIS A C 1
ATOM 1056 O O . HIS A 1 133 ? 0.071 -8.388 18.517 1.00 98.38 133 HIS A O 1
ATOM 1062 N N . ARG A 1 134 ? -0.843 -6.826 19.848 1.00 97.56 134 ARG A N 1
ATOM 1063 C CA . ARG A 1 134 ? -1.121 -7.747 20.974 1.00 97.56 134 ARG A CA 1
ATOM 1064 C C . ARG A 1 134 ? -2.103 -8.868 20.604 1.00 97.56 134 ARG A C 1
ATOM 1066 O O . ARG A 1 134 ? -2.146 -9.880 21.294 1.00 97.56 134 ARG A O 1
ATOM 1073 N N . HIS A 1 135 ? -2.867 -8.687 19.530 1.00 97.19 135 HIS A N 1
ATOM 1074 C CA . HIS A 1 135 ? -3.779 -9.673 18.953 1.00 97.19 135 HIS A CA 1
ATOM 1075 C C . HIS A 1 135 ? -3.236 -10.298 17.653 1.00 97.19 135 HIS A C 1
ATOM 1077 O O . HIS A 1 135 ? -4.011 -10.847 16.876 1.00 97.19 135 HIS A O 1
ATOM 1083 N N . GLU A 1 136 ? -1.923 -10.209 17.410 1.00 97.62 136 GLU A N 1
ATOM 1084 C CA . GLU A 1 136 ? -1.230 -10.782 16.244 1.00 97.62 136 GLU A CA 1
ATOM 1085 C C . GLU A 1 136 ? -1.706 -10.223 14.887 1.00 97.62 136 GLU A C 1
ATOM 1087 O O . GLU A 1 136 ? -1.536 -10.841 13.836 1.00 97.62 136 GLU A O 1
ATOM 1092 N N . ILE A 1 137 ? -2.281 -9.016 14.883 1.00 98.50 137 ILE A N 1
ATOM 1093 C CA . ILE A 1 137 ? -2.737 -8.328 13.672 1.00 98.50 137 ILE A CA 1
ATOM 1094 C C . ILE A 1 137 ? -1.652 -7.357 13.205 1.00 98.50 137 ILE A C 1
ATOM 1096 O O . ILE A 1 137 ? -1.389 -6.349 13.856 1.00 98.50 137 ILE A O 1
ATOM 1100 N N . GLY A 1 138 ? -1.043 -7.635 12.049 1.00 97.12 138 GLY A N 1
ATOM 1101 C CA . GLY A 1 138 ? 0.011 -6.807 11.449 1.00 97.12 138 GLY A CA 1
ATOM 1102 C C . GLY A 1 138 ? -0.502 -5.497 10.844 1.00 97.12 138 GLY A C 1
ATOM 1103 O O . GLY A 1 138 ? -0.641 -5.399 9.627 1.00 97.12 138 GLY A O 1
ATOM 1104 N N . ALA A 1 139 ? -0.788 -4.507 11.688 1.00 97.94 139 ALA A N 1
ATOM 1105 C CA . ALA A 1 139 ? -1.125 -3.140 11.286 1.00 97.94 139 ALA A CA 1
ATOM 1106 C C . ALA A 1 139 ? 0.086 -2.199 11.394 1.00 97.94 139 ALA A C 1
ATOM 1108 O O . ALA A 1 139 ? 1.018 -2.468 12.152 1.00 97.94 139 ALA A O 1
ATOM 1109 N N . ALA A 1 140 ? 0.071 -1.090 10.661 1.00 97.69 140 ALA A N 1
ATOM 1110 C CA . ALA A 1 140 ? 1.137 -0.089 10.689 1.00 97.69 140 ALA A CA 1
ATOM 1111 C C . ALA A 1 140 ? 0.588 1.320 10.449 1.00 97.69 140 ALA A C 1
ATOM 1113 O O . ALA A 1 140 ? -0.553 1.497 10.031 1.00 97.69 140 ALA A O 1
ATOM 1114 N N . ASP A 1 141 ? 1.402 2.329 10.710 1.00 95.50 141 ASP A N 1
ATOM 1115 C CA . ASP A 1 141 ? 1.199 3.696 10.249 1.00 95.50 141 ASP A CA 1
ATOM 1116 C C . ASP A 1 141 ? 1.463 3.827 8.734 1.00 95.50 141 ASP A C 1
ATOM 1118 O O . ASP A 1 141 ? 2.086 2.953 8.128 1.00 95.50 141 ASP A O 1
ATOM 1122 N N . TYR A 1 142 ? 0.935 4.878 8.080 1.00 91.44 142 TYR A N 1
ATOM 1123 C CA . TYR A 1 142 ? 1.025 4.996 6.613 1.00 91.44 142 TYR A CA 1
ATOM 1124 C C . TYR A 1 142 ? 0.759 6.406 6.054 1.00 91.44 142 TYR A C 1
ATOM 1126 O O . TYR A 1 142 ? -0.372 6.887 6.091 1.00 91.44 142 TYR A O 1
ATOM 1134 N N . PHE A 1 143 ? 1.707 7.098 5.429 1.00 88.88 143 PHE A N 1
ATOM 1135 C CA . PHE A 1 143 ? 3.082 7.289 5.896 1.00 88.88 143 PHE A CA 1
ATOM 1136 C C . PHE A 1 143 ? 3.179 8.695 6.505 1.00 88.88 143 PHE A C 1
ATOM 1138 O O . PHE A 1 143 ? 2.314 9.542 6.269 1.00 88.88 143 PHE A O 1
ATOM 1145 N N . GLN A 1 144 ? 4.247 8.955 7.251 1.00 89.31 144 GLN A N 1
ATOM 1146 C CA . GLN A 1 144 ? 4.620 10.283 7.726 1.00 89.31 144 GLN A CA 1
ATOM 1147 C C . GLN A 1 144 ? 4.739 11.267 6.563 1.00 89.31 144 GLN A C 1
ATOM 1149 O O . GLN A 1 144 ? 5.206 10.936 5.472 1.00 89.31 144 GLN A O 1
ATOM 1154 N N . SER A 1 145 ? 4.363 12.511 6.832 1.00 89.81 145 SER A N 1
ATOM 1155 C CA . SER A 1 145 ? 4.612 13.625 5.926 1.00 89.81 145 SER A CA 1
ATOM 1156 C C . SER A 1 145 ? 6.118 13.823 5.716 1.00 89.81 145 SER A C 1
ATOM 1158 O O . SER A 1 145 ? 6.868 13.908 6.689 1.00 89.81 145 SER A O 1
ATOM 1160 N N . ILE A 1 146 ? 6.572 13.903 4.461 1.00 89.00 146 ILE A N 1
ATOM 1161 C CA . ILE A 1 146 ? 8.007 13.975 4.125 1.00 89.00 146 ILE A CA 1
ATOM 1162 C C . ILE A 1 146 ? 8.728 15.126 4.853 1.00 89.00 146 ILE A C 1
ATOM 1164 O O . ILE A 1 146 ? 9.767 14.847 5.448 1.00 89.00 146 ILE A O 1
ATOM 1168 N N . PRO A 1 147 ? 8.200 16.369 4.897 1.00 86.62 147 PRO A N 1
ATOM 1169 C CA . PRO A 1 147 ? 8.826 17.465 5.646 1.00 86.62 147 PRO A CA 1
ATOM 1170 C C . PRO A 1 147 ? 9.055 17.178 7.136 1.00 86.62 147 PRO A C 1
ATOM 1172 O O . PRO A 1 147 ? 10.017 17.673 7.710 1.00 86.62 147 PRO A O 1
ATOM 1175 N N . SER A 1 148 ? 8.212 16.343 7.758 1.00 82.81 148 SER A N 1
ATOM 1176 C CA . SER A 1 148 ? 8.327 15.985 9.183 1.00 82.81 148 SER A CA 1
ATOM 1177 C C . SER A 1 148 ? 9.402 14.931 9.479 1.00 82.81 148 SER A C 1
ATOM 1179 O O . SER A 1 148 ? 9.700 14.641 10.638 1.00 82.81 148 SER A O 1
ATOM 1181 N N . LEU A 1 149 ? 9.980 14.308 8.447 1.00 86.94 149 LEU A N 1
ATOM 1182 C CA . LEU A 1 149 ? 11.009 13.292 8.628 1.00 86.94 149 LEU A CA 1
ATOM 1183 C C . LEU A 1 149 ? 12.351 13.950 8.999 1.00 86.94 149 LEU A C 1
ATOM 1185 O O . LEU A 1 149 ? 12.782 14.868 8.300 1.00 86.94 149 LEU A O 1
ATOM 1189 N N . PRO A 1 150 ? 13.095 13.435 10.003 1.00 86.50 150 PRO A N 1
ATOM 1190 C CA . PRO A 1 150 ? 14.331 14.068 10.478 1.00 86.50 150 PRO A CA 1
ATOM 1191 C C . PRO A 1 150 ? 15.370 14.346 9.385 1.00 86.50 150 PRO A C 1
ATOM 1193 O O . PRO A 1 150 ? 16.028 15.382 9.407 1.00 86.50 150 PRO A O 1
ATOM 1196 N N . LEU A 1 151 ? 15.492 13.451 8.399 1.00 87.06 151 LEU A N 1
ATOM 1197 C CA . LEU A 1 151 ? 16.421 13.599 7.273 1.00 87.06 151 LEU A CA 1
ATOM 1198 C C . LEU A 1 151 ? 16.085 14.795 6.365 1.00 87.06 151 LEU A C 1
ATOM 1200 O O . LEU A 1 151 ? 16.972 15.333 5.709 1.00 87.06 151 LEU A O 1
ATOM 1204 N N . PHE A 1 152 ? 14.816 15.197 6.319 1.00 85.06 152 PHE A N 1
ATOM 1205 C CA . PHE A 1 152 ? 14.316 16.244 5.432 1.00 85.06 152 PHE A CA 1
ATOM 1206 C C . PHE A 1 152 ? 14.183 17.609 6.119 1.00 85.06 152 PHE A C 1
ATOM 1208 O O . PHE A 1 152 ? 13.915 18.600 5.445 1.00 85.06 152 PHE A O 1
ATOM 1215 N N . SER A 1 153 ? 14.467 17.681 7.423 1.00 73.31 153 SER A N 1
ATOM 1216 C CA . SER A 1 153 ? 14.439 18.916 8.224 1.00 73.31 153 SER A CA 1
ATOM 1217 C C . SER A 1 153 ? 15.390 20.015 7.729 1.00 73.31 153 SER A C 1
ATOM 1219 O O . SER A 1 153 ? 15.210 21.180 8.053 1.00 73.31 153 SER A O 1
ATOM 1221 N N . THR A 1 154 ? 16.405 19.675 6.931 1.00 78.94 154 THR A N 1
ATOM 1222 C CA . THR A 1 154 ? 17.319 20.646 6.304 1.00 78.94 154 THR A CA 1
ATOM 1223 C C . THR A 1 154 ? 16.814 21.181 4.963 1.00 78.94 154 THR A C 1
ATOM 1225 O O . THR A 1 154 ? 17.352 22.167 4.461 1.00 78.94 154 THR A O 1
ATOM 1228 N N . TYR A 1 155 ? 15.806 20.535 4.370 1.00 77.12 155 TYR A N 1
ATOM 1229 C CA . TYR A 1 155 ? 15.203 20.904 3.084 1.00 77.12 155 TYR A CA 1
ATOM 1230 C C . TYR A 1 155 ? 13.857 21.617 3.243 1.00 77.12 155 TYR A C 1
ATOM 1232 O O . TYR A 1 155 ? 13.350 22.169 2.269 1.00 77.12 155 TYR A O 1
ATOM 1240 N N . SER A 1 156 ? 13.297 21.604 4.452 1.00 68.12 156 SER A N 1
ATOM 1241 C CA . SER A 1 156 ? 12.046 22.255 4.824 1.00 68.12 156 SER A CA 1
ATOM 1242 C C . SER A 1 156 ? 12.324 23.213 5.976 1.00 68.12 156 SER A C 1
ATOM 1244 O O . SER A 1 156 ? 13.038 22.861 6.912 1.00 68.12 156 SER A O 1
ATOM 1246 N N . SER A 1 157 ? 11.827 24.445 5.884 1.00 64.06 157 SER A N 1
ATOM 1247 C CA . SER A 1 157 ? 12.081 25.469 6.914 1.00 64.06 157 SER A CA 1
ATOM 1248 C C . SER A 1 157 ? 10.999 25.483 7.995 1.00 64.06 157 SER A C 1
ATOM 1250 O O . SER A 1 157 ? 11.196 26.082 9.051 1.00 64.06 157 SER A O 1
ATOM 1252 N N . ASP A 1 158 ? 9.862 24.838 7.726 1.00 70.12 158 ASP A N 1
ATOM 1253 C CA . ASP A 1 158 ? 8.701 24.785 8.606 1.00 70.12 158 ASP A CA 1
ATOM 1254 C C . ASP A 1 158 ? 8.032 23.410 8.497 1.00 70.12 158 ASP A C 1
ATOM 1256 O O . ASP A 1 158 ? 7.572 22.999 7.430 1.00 70.12 158 ASP A O 1
ATOM 1260 N N . GLU A 1 159 ? 7.925 22.704 9.625 1.00 64.75 159 GLU A N 1
ATOM 1261 C CA . GLU A 1 159 ? 7.215 21.425 9.696 1.00 64.75 159 GLU A CA 1
ATOM 1262 C C . GLU A 1 159 ? 5.762 21.555 9.206 1.00 64.75 159 GLU A C 1
ATOM 1264 O O . GLU A 1 159 ? 5.202 20.578 8.716 1.00 64.75 159 GLU A O 1
ATOM 1269 N N . ASN A 1 160 ? 5.162 22.750 9.252 1.00 69.31 160 ASN A N 1
ATOM 1270 C CA . ASN A 1 160 ? 3.815 23.035 8.760 1.00 69.31 160 ASN A CA 1
ATOM 1271 C C . ASN A 1 160 ? 3.719 23.357 7.262 1.00 69.31 160 ASN A C 1
ATOM 1273 O O . ASN A 1 160 ? 2.637 23.731 6.812 1.00 69.31 160 ASN A O 1
ATOM 1277 N N . GLU A 1 161 ? 4.771 23.169 6.461 1.00 82.12 161 GLU A N 1
ATOM 1278 C CA . GLU A 1 161 ? 4.699 23.351 4.999 1.00 82.12 161 GLU A CA 1
ATOM 1279 C C . GLU A 1 161 ? 3.608 22.478 4.346 1.00 82.12 161 GLU A C 1
ATOM 1281 O O . GLU A 1 161 ? 3.031 22.850 3.324 1.00 82.12 161 GLU A O 1
ATOM 1286 N N . CYS A 1 162 ? 3.288 21.325 4.944 1.00 88.88 162 CYS A N 1
ATOM 1287 C CA . CYS A 1 162 ? 2.259 20.396 4.471 1.00 88.88 162 CYS A CA 1
ATOM 1288 C C . CYS A 1 162 ? 1.250 20.048 5.586 1.00 88.88 162 CYS A C 1
ATOM 1290 O O . CYS A 1 162 ? 1.209 18.905 6.055 1.00 88.88 162 CYS A O 1
ATOM 1292 N N . PRO A 1 163 ? 0.384 20.992 6.004 1.00 89.75 163 PRO A N 1
ATOM 1293 C CA . PRO A 1 163 ? -0.424 20.842 7.218 1.00 89.75 163 PRO A CA 1
ATOM 1294 C C . PRO A 1 163 ? -1.473 19.726 7.094 1.00 89.75 163 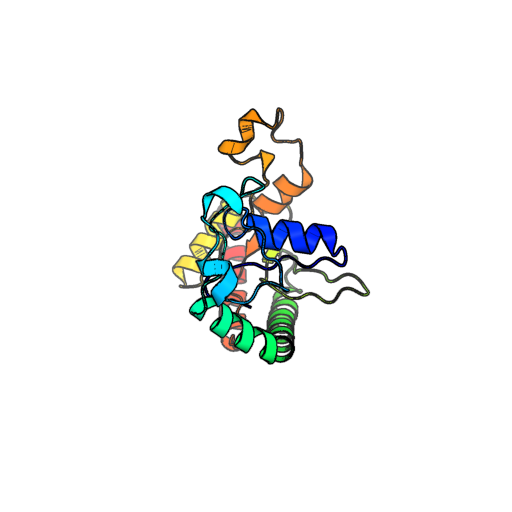PRO A C 1
ATOM 1296 O O . PRO A 1 163 ? -1.730 18.987 8.045 1.00 89.75 163 PRO A O 1
ATOM 1299 N N . VAL A 1 164 ? -2.038 19.539 5.896 1.00 92.62 164 VAL A N 1
ATOM 1300 C CA . VAL A 1 164 ? -3.000 18.460 5.617 1.00 92.62 164 VAL A CA 1
ATOM 1301 C C . VAL A 1 164 ? -2.320 17.091 5.668 1.00 92.62 164 VAL A C 1
ATOM 1303 O O . VAL A 1 164 ? -2.842 16.174 6.301 1.00 92.62 164 VAL A O 1
ATOM 1306 N N . ALA A 1 165 ? -1.141 16.948 5.053 1.00 92.44 165 ALA A N 1
ATOM 1307 C CA . ALA A 1 165 ? -0.394 15.691 5.069 1.00 92.44 165 ALA A CA 1
ATOM 1308 C C . ALA A 1 165 ? 0.034 15.318 6.496 1.00 92.44 165 ALA A C 1
ATOM 1310 O O . ALA A 1 165 ? -0.134 14.168 6.903 1.00 92.44 165 ALA A O 1
ATOM 1311 N N . ASN A 1 166 ? 0.495 16.298 7.282 1.00 90.25 166 ASN A N 1
ATOM 1312 C CA . ASN A 1 166 ? 0.822 16.107 8.694 1.00 90.25 166 ASN A CA 1
ATOM 1313 C C . ASN A 1 166 ? -0.387 15.586 9.476 1.00 90.25 166 ASN A C 1
ATOM 1315 O O . ASN A 1 166 ? -0.301 14.521 10.087 1.00 90.25 166 ASN A O 1
ATOM 1319 N N . SER A 1 167 ? -1.528 16.281 9.392 1.00 92.31 167 SER A N 1
ATOM 1320 C CA . SER A 1 167 ? -2.752 15.895 10.105 1.00 92.31 167 SER A CA 1
ATOM 1321 C C . SER A 1 167 ? -3.246 14.495 9.728 1.00 92.31 167 SER A C 1
ATOM 1323 O O . SER A 1 167 ? -3.695 13.741 10.593 1.00 92.31 167 SER A O 1
ATOM 1325 N N . ILE A 1 168 ? -3.167 14.126 8.445 1.00 94.69 168 ILE A N 1
ATOM 1326 C CA . ILE A 1 168 ? -3.579 12.800 7.972 1.00 94.69 168 ILE A CA 1
ATOM 1327 C C . ILE A 1 168 ? -2.619 11.723 8.491 1.00 94.69 168 ILE A C 1
ATOM 1329 O O . ILE A 1 168 ? -3.077 10.728 9.048 1.00 94.69 168 ILE A O 1
ATOM 1333 N N . SER A 1 169 ? -1.305 11.930 8.363 1.00 94.69 169 SER A N 1
ATOM 1334 C CA . SER A 1 169 ? -0.286 10.926 8.712 1.00 94.69 169 SER A CA 1
ATOM 1335 C C . SER A 1 169 ? -0.293 10.499 10.185 1.00 94.69 169 SER A C 1
ATOM 1337 O O . SER A 1 169 ? 0.066 9.367 10.520 1.00 94.69 169 SER A O 1
ATOM 1339 N N . GLN A 1 170 ? -0.750 11.387 11.071 1.00 95.00 170 GLN A N 1
ATOM 1340 C CA . GLN A 1 170 ? -0.887 11.121 12.503 1.00 95.00 170 GLN A CA 1
ATOM 1341 C C . GLN A 1 170 ? -2.045 10.166 12.825 1.00 95.00 170 GLN A C 1
ATOM 1343 O O . GLN A 1 170 ? -2.085 9.609 13.915 1.00 95.00 170 GLN A O 1
ATOM 1348 N N . ARG A 1 171 ? -2.981 9.958 11.891 1.00 96.50 171 ARG A N 1
ATOM 1349 C CA . ARG A 1 171 ? -4.252 9.254 12.137 1.00 96.50 171 ARG A CA 1
ATOM 1350 C C . ARG A 1 171 ? -4.527 8.114 11.165 1.00 96.50 171 ARG A C 1
ATOM 1352 O O . ARG A 1 171 ? -5.595 7.511 11.220 1.00 96.50 171 ARG A O 1
ATOM 1359 N N . THR A 1 172 ? -3.609 7.813 10.255 1.00 97.75 172 THR A N 1
ATOM 1360 C CA . THR A 1 172 ? -3.752 6.700 9.314 1.00 97.75 172 THR A CA 1
ATOM 1361 C C . THR A 1 172 ? -3.255 5.387 9.904 1.00 97.75 172 THR A C 1
ATOM 1363 O O . THR A 1 172 ? -2.227 5.346 10.581 1.00 97.75 172 THR A O 1
ATOM 1366 N N . ILE A 1 173 ? -3.976 4.304 9.620 1.00 98.25 173 ILE A N 1
ATOM 1367 C CA . ILE A 1 173 ? -3.597 2.933 9.963 1.00 98.25 173 ILE A CA 1
ATOM 1368 C C . ILE A 1 173 ? -3.739 2.074 8.704 1.00 98.25 173 ILE A C 1
ATOM 1370 O O . ILE A 1 173 ? -4.838 1.914 8.171 1.00 98.25 173 ILE A O 1
ATOM 1374 N N . ALA A 1 174 ? -2.634 1.504 8.234 1.00 98.38 174 ALA A N 1
ATOM 1375 C CA . ALA A 1 174 ? -2.635 0.425 7.260 1.00 98.38 174 ALA A CA 1
ATOM 1376 C C . ALA A 1 174 ? -3.055 -0.878 7.947 1.00 98.38 174 ALA A C 1
ATOM 1378 O O . ALA A 1 174 ? -2.398 -1.343 8.882 1.00 98.38 174 ALA A O 1
ATOM 1379 N N . LEU A 1 175 ? -4.155 -1.465 7.479 1.00 98.50 175 LEU A N 1
ATOM 1380 C CA . LEU A 1 175 ? -4.638 -2.763 7.943 1.00 98.50 175 LEU A CA 1
ATOM 1381 C C . LEU A 1 175 ? -4.028 -3.893 7.099 1.00 98.50 175 LEU A C 1
ATOM 1383 O O . LEU A 1 175 ? -3.664 -3.659 5.940 1.00 98.50 175 LEU A O 1
ATOM 1387 N N . PRO A 1 176 ? -3.952 -5.133 7.626 1.00 98.19 176 PRO A N 1
ATOM 1388 C CA . PRO A 1 176 ? -3.553 -6.281 6.825 1.00 98.19 176 PRO A CA 1
ATOM 1389 C C . PRO A 1 176 ? -4.392 -6.375 5.554 1.00 98.19 176 PRO A C 1
ATOM 1391 O O . PRO A 1 176 ? -5.626 -6.370 5.609 1.00 98.19 176 PRO A O 1
ATOM 1394 N N . PHE A 1 177 ? -3.715 -6.467 4.412 1.00 97.94 177 PHE A N 1
ATOM 1395 C CA . PHE A 1 177 ? -4.369 -6.475 3.114 1.00 97.94 177 PHE A CA 1
ATOM 1396 C C . PHE A 1 177 ? -3.622 -7.359 2.114 1.00 97.94 177 PHE A C 1
ATOM 1398 O O . PHE A 1 177 ? -2.518 -7.042 1.671 1.00 97.94 177 PHE A O 1
ATOM 1405 N N . TYR A 1 178 ? -4.226 -8.486 1.736 1.00 96.06 178 TYR A N 1
ATOM 1406 C CA . TYR A 1 178 ? -3.674 -9.403 0.738 1.00 96.06 178 TYR A CA 1
ATOM 1407 C C . TYR A 1 178 ? -4.777 -10.207 0.034 1.00 96.06 178 TYR A C 1
ATOM 1409 O O . TYR A 1 178 ? -5.890 -10.359 0.524 1.00 96.06 178 TYR A O 1
ATOM 1417 N N . THR A 1 179 ? -4.479 -10.740 -1.155 1.00 95.75 179 THR A N 1
ATOM 1418 C CA . THR A 1 179 ? -5.489 -11.304 -2.078 1.00 95.75 179 THR A CA 1
ATOM 1419 C C . THR A 1 179 ? -6.209 -12.559 -1.590 1.00 95.75 179 THR A C 1
ATOM 1421 O O . THR A 1 179 ? -7.210 -12.942 -2.188 1.00 95.75 179 THR A O 1
ATOM 1424 N N . SER A 1 180 ? -5.657 -13.254 -0.597 1.00 96.12 180 SER A N 1
ATOM 1425 C CA . SER A 1 180 ? -6.210 -14.498 -0.049 1.00 96.12 180 SER A CA 1
ATOM 1426 C C . SER A 1 180 ? -6.901 -14.305 1.297 1.00 96.12 180 SER A C 1
ATOM 1428 O O . SER A 1 180 ? -7.263 -15.302 1.913 1.00 96.12 180 SER A O 1
ATOM 1430 N N . MET A 1 181 ? -7.090 -13.056 1.741 1.00 98.00 181 MET A N 1
ATOM 1431 C CA . MET A 1 181 ? -7.843 -12.780 2.958 1.00 98.00 181 MET A CA 1
ATOM 1432 C C . MET A 1 181 ? -9.262 -13.320 2.853 1.00 98.00 181 MET A C 1
ATOM 1434 O O . MET A 1 181 ? -9.946 -13.181 1.837 1.00 98.00 181 MET A O 1
ATOM 1438 N N . THR A 1 182 ? -9.711 -13.914 3.941 1.00 98.19 182 THR A N 1
ATOM 1439 C CA . THR A 1 182 ? -11.059 -14.425 4.128 1.00 98.19 182 THR A CA 1
ATOM 1440 C C . THR A 1 182 ? -11.924 -13.380 4.826 1.00 98.19 182 THR A C 1
ATOM 1442 O O . THR A 1 182 ? -11.435 -12.527 5.567 1.00 98.19 182 THR A O 1
ATOM 1445 N N . LYS A 1 183 ? -13.249 -13.480 4.661 1.00 97.69 183 LYS A N 1
ATOM 1446 C CA . LYS A 1 183 ? -14.194 -12.639 5.418 1.00 97.69 183 LYS A CA 1
ATOM 1447 C C . LYS A 1 183 ? -13.994 -12.760 6.931 1.00 97.69 183 LYS A C 1
ATOM 1449 O O . LYS A 1 183 ? -14.060 -11.761 7.628 1.00 97.69 183 LYS A O 1
ATOM 1454 N N . ARG A 1 184 ? -13.679 -13.966 7.417 1.00 98.12 184 ARG A N 1
ATOM 1455 C CA . ARG A 1 184 ? -13.403 -14.218 8.836 1.00 98.12 184 ARG A CA 1
ATOM 1456 C C . ARG A 1 184 ? -12.190 -13.427 9.331 1.00 98.12 184 ARG A C 1
ATOM 1458 O O . ARG A 1 184 ? -12.255 -12.860 10.412 1.00 98.12 184 ARG A O 1
ATOM 1465 N N . GLU A 1 185 ? -11.100 -13.387 8.567 1.00 98.25 185 GLU A N 1
ATOM 1466 C CA . GLU A 1 185 ? -9.919 -12.589 8.932 1.00 98.25 185 GLU A CA 1
ATOM 1467 C C . GLU A 1 185 ? -10.246 -11.094 8.953 1.00 98.25 185 GLU A C 1
ATOM 1469 O O . GLU A 1 185 ? -9.872 -10.404 9.896 1.00 98.25 185 GLU A O 1
ATOM 1474 N N . ILE A 1 186 ? -11.012 -10.605 7.974 1.00 98.25 186 ILE A N 1
ATOM 1475 C CA . ILE A 1 186 ? -11.483 -9.211 7.940 1.00 98.25 186 ILE A CA 1
ATOM 1476 C C . ILE A 1 186 ? -12.352 -8.887 9.155 1.00 98.25 186 ILE A C 1
ATOM 1478 O O . ILE A 1 186 ? -12.184 -7.827 9.758 1.00 98.25 186 ILE A O 1
ATOM 1482 N N . ASP A 1 187 ? -13.251 -9.792 9.541 1.00 98.06 187 ASP A N 1
ATOM 1483 C CA . ASP A 1 187 ? -14.088 -9.627 10.728 1.00 98.06 187 ASP A CA 1
ATOM 1484 C C . ASP A 1 187 ? -13.242 -9.556 12.002 1.00 98.06 187 ASP A C 1
ATOM 1486 O O . ASP A 1 187 ? -13.478 -8.675 12.824 1.00 98.06 187 ASP A O 1
ATOM 1490 N N . ILE A 1 188 ? -12.231 -10.420 12.150 1.00 98.31 188 ILE A N 1
ATOM 1491 C CA . ILE A 1 188 ? -11.308 -10.408 13.298 1.00 98.31 188 ILE A CA 1
ATOM 1492 C C . ILE A 1 188 ? -10.539 -9.085 13.367 1.00 98.31 188 ILE A C 1
ATOM 1494 O O . ILE A 1 188 ? -10.483 -8.464 14.432 1.00 98.31 188 ILE A O 1
ATOM 1498 N N . VAL A 1 189 ? -9.975 -8.632 12.242 1.00 98.50 189 VAL A N 1
ATOM 1499 C CA . VAL A 1 189 ? -9.253 -7.353 12.168 1.00 98.50 189 VAL A CA 1
ATOM 1500 C C . VAL A 1 189 ? -10.178 -6.197 12.538 1.00 98.50 189 VAL A C 1
ATOM 1502 O O . VAL A 1 189 ? -9.833 -5.377 13.387 1.00 98.50 189 VAL A O 1
ATOM 1505 N N . SER A 1 190 ? -11.375 -6.161 11.954 1.00 98.19 190 SER A N 1
ATOM 1506 C CA . SER A 1 190 ? -12.336 -5.073 12.153 1.00 98.19 190 SER A CA 1
ATOM 1507 C C . SER A 1 190 ? -12.871 -5.022 13.585 1.00 98.19 190 SER A C 1
ATOM 1509 O O . SER A 1 190 ? -12.881 -3.959 14.197 1.00 98.19 190 SER A O 1
ATOM 1511 N N . GLN A 1 191 ? -13.244 -6.171 14.160 1.00 97.62 191 GLN A N 1
ATOM 1512 C CA . GLN A 1 191 ? -13.709 -6.259 15.550 1.00 97.62 191 GLN A CA 1
ATOM 1513 C C . GLN A 1 191 ? -12.619 -5.846 16.539 1.00 97.62 191 GLN A C 1
ATOM 1515 O O . GLN A 1 191 ? -12.899 -5.168 17.527 1.00 97.62 191 GLN A O 1
ATOM 1520 N N . THR A 1 192 ? -11.371 -6.241 16.280 1.00 98.00 192 THR A N 1
ATOM 1521 C CA . THR A 1 192 ? -10.258 -5.879 17.161 1.00 98.00 192 THR A CA 1
ATOM 1522 C C . THR A 1 192 ? -9.952 -4.387 17.062 1.00 98.00 192 THR A C 1
ATOM 1524 O O . THR A 1 192 ? -9.731 -3.749 18.088 1.00 98.00 192 THR A O 1
ATOM 1527 N N . LEU A 1 193 ? -10.007 -3.806 15.859 1.00 97.88 193 LEU A N 1
ATOM 1528 C CA . LEU A 1 193 ? -9.879 -2.362 15.665 1.00 97.88 193 LEU A CA 1
ATOM 1529 C C . LEU A 1 193 ? -10.960 -1.597 16.443 1.00 97.88 193 LEU A C 1
ATOM 1531 O O . LEU A 1 193 ? -10.630 -0.688 17.198 1.00 97.88 193 LEU A O 1
ATOM 1535 N N . GLU A 1 194 ? -12.227 -2.002 16.338 1.00 96.50 194 GLU A N 1
ATOM 1536 C CA . GLU A 1 194 ? -13.333 -1.410 17.110 1.00 96.50 194 GLU A CA 1
ATOM 1537 C C . GLU A 1 194 ? -13.121 -1.504 18.626 1.00 96.50 194 GLU A C 1
ATOM 1539 O O . GLU A 1 194 ? -13.336 -0.534 19.361 1.00 96.50 194 GLU A O 1
ATOM 1544 N N . LEU A 1 195 ? -12.652 -2.659 19.106 1.00 95.81 195 LEU A N 1
ATOM 1545 C CA . LEU A 1 195 ? -12.336 -2.851 20.517 1.00 95.81 195 LEU A CA 1
ATOM 1546 C C . LEU A 1 195 ? -11.226 -1.894 20.976 1.00 95.81 195 LEU A C 1
ATOM 1548 O O . LEU A 1 195 ? -11.316 -1.336 22.071 1.00 95.81 195 LEU A O 1
ATOM 1552 N N . MET A 1 196 ? -10.187 -1.695 20.159 1.00 95.75 196 MET A N 1
ATOM 1553 C CA . MET A 1 196 ? -9.087 -0.784 20.488 1.00 95.75 196 MET A CA 1
ATOM 1554 C C . MET A 1 196 ? -9.534 0.681 20.470 1.00 95.75 196 MET A C 1
ATOM 1556 O O . MET A 1 196 ? -9.155 1.431 21.368 1.00 95.75 196 MET A O 1
ATOM 1560 N N . LEU A 1 197 ? -10.408 1.068 19.534 1.00 93.25 197 LEU A N 1
ATOM 1561 C CA . LEU A 1 197 ? -11.001 2.410 19.498 1.00 93.25 197 LEU A CA 1
ATOM 1562 C C . LEU A 1 197 ? -11.804 2.724 20.762 1.00 93.25 197 LEU A C 1
ATOM 1564 O O . LEU A 1 197 ? -11.737 3.845 21.259 1.00 93.25 197 LEU A O 1
ATOM 1568 N N . THR A 1 198 ? -12.518 1.728 21.293 1.00 87.19 198 THR A N 1
ATOM 1569 C CA . THR A 1 198 ? -13.330 1.860 22.512 1.00 87.19 198 THR A CA 1
ATOM 1570 C C . THR A 1 198 ? -12.472 1.950 23.775 1.00 87.19 198 THR A C 1
ATOM 1572 O O . THR A 1 198 ? -12.842 2.621 24.730 1.00 87.19 198 THR A O 1
ATOM 1575 N N . ARG A 1 199 ? -11.318 1.273 23.823 1.00 76.44 199 ARG A N 1
ATOM 1576 C CA . ARG A 1 199 ? -10.426 1.306 24.996 1.00 76.44 199 ARG A CA 1
ATOM 1577 C C . ARG A 1 199 ? -9.622 2.600 25.099 1.00 76.44 199 ARG A C 1
ATOM 1579 O O . ARG A 1 199 ? -9.411 3.061 26.215 1.00 76.44 199 ARG A O 1
ATOM 1586 N N . GLY A 1 200 ? -9.227 3.188 23.967 1.00 62.47 200 GLY A N 1
ATOM 1587 C CA . GLY A 1 200 ? -8.526 4.477 23.944 1.00 62.47 200 GLY A CA 1
ATOM 1588 C C . GLY A 1 200 ? -9.340 5.598 24.596 1.00 62.47 200 GLY A C 1
ATOM 1589 O O . GLY A 1 200 ? -8.810 6.361 25.391 1.00 62.47 200 GLY A O 1
ATOM 1590 N N . THR A 1 201 ? -10.660 5.610 24.385 1.00 57.88 201 THR A N 1
ATOM 1591 C CA . THR A 1 201 ? -11.555 6.637 24.943 1.00 57.88 201 THR A CA 1
ATOM 1592 C C . THR A 1 201 ? -11.733 6.589 26.467 1.00 57.88 201 THR A C 1
ATOM 1594 O O . THR A 1 201 ? -12.223 7.556 27.035 1.00 57.88 201 THR A O 1
ATOM 1597 N N . PHE A 1 202 ? -11.359 5.498 27.151 1.00 52.28 202 PHE A N 1
ATOM 1598 C CA . PHE A 1 202 ? -11.490 5.380 28.617 1.00 52.28 202 PHE A CA 1
ATOM 1599 C C . PHE A 1 202 ? -10.220 5.761 29.390 1.00 52.28 202 PHE A C 1
ATOM 1601 O O . PHE A 1 202 ? -10.259 5.819 30.615 1.00 52.28 202 PHE A O 1
ATOM 1608 N N . SER A 1 203 ? -9.102 6.013 28.705 1.00 49.03 203 SER A N 1
ATOM 1609 C CA . SER A 1 203 ? -7.850 6.449 29.341 1.00 49.03 203 SER A CA 1
ATOM 1610 C C . SER A 1 203 ? -7.858 7.933 29.746 1.00 49.03 203 SER A C 1
ATOM 1612 O O . SER A 1 203 ? -6.930 8.377 30.418 1.00 49.03 203 SER A O 1
ATOM 1614 N N . GLU A 1 204 ? -8.875 8.693 29.333 1.00 47.59 204 GLU A N 1
ATOM 1615 C CA . GLU A 1 204 ? -9.007 10.139 29.568 1.00 47.59 204 GLU A CA 1
ATOM 1616 C C . GLU A 1 204 ? -10.131 10.501 30.566 1.00 47.59 204 GLU A C 1
ATOM 1618 O O . GLU A 1 204 ? -10.525 11.665 30.652 1.00 47.59 204 GLU A O 1
ATOM 1623 N N . GLY A 1 205 ? -10.668 9.517 31.305 1.00 37.25 205 GLY A N 1
ATOM 1624 C CA . GLY A 1 205 ? -11.747 9.689 32.295 1.00 37.25 205 GLY A CA 1
ATOM 1625 C C . GLY A 1 205 ? -11.295 9.609 33.747 1.00 37.25 205 GLY A C 1
ATOM 1626 O O . GLY A 1 205 ? -10.408 8.779 34.045 1.00 37.25 205 GLY A O 1
#

Secondary structure (DSSP, 8-state):
---SS------S-HHHHHHHHHHTBTTB---TTS-HHHHTTS-GGGGB-S---B-PPPHHHHHHHHHHHHTHHHHHHHHHHHHHHHHHHHTT-TTEEPPP--TT-----S-EEEEE-TT--HHHHHHHHHHHHHTT---B--PPPGGGSGGGTTT-S-GGGSHHHHHHHTTEEEEP--TT--HHHHHHHHHHHHHHHHHHTTTT-

pLDDT: mean 88.48, std 13.39, range [37.25, 98.5]